Protein AF-0000000085153629 (afdb_homodimer)

Nearest PDB structures (foldseek):
  2p6s-assembly1_H  TM=9.545E-01  e=1.738E-16  Neisseria meningitidis MC58
  2gqq-assembly1_A-2  TM=9.483E-01  e=6.476E-14  Escherichia coli
  3i4p-assembly1_A  TM=9.450E-01  e=1.285E-13  Agrobacterium fabrum str. C58
  2pn6-assembly1_A  TM=9.254E-01  e=4.484E-12  Sulfurisphaera tokodaii
  4pcq-assembly2_C  TM=7.634E-01  e=1.995E-12  Mycobacterium tuberculosis H37Rv

Sequence (312 aa):
MHLDKTDRKILNILQGNGRIRNSKLAAEIGISPPAMLERVKRLELSGIITGFTAQVDRDKVGYGLLAIIIVSVNLHQVSSLTAVKEKLKALDYVLECYQLTGDVDFMLKVAVKDMQTYTTFVNTQLSDIPGIQNVKTSFVLETLKSNNAITLAIDEMHLDKTDRKILNILQGNGRIRNSKLAAEIGISPPAMLERVKRLELSGIITGFTAQVDRDKVGYGLLAIIIVSVNLHQVSSLTAVKEKLKALDYVLECYQLTGDVDFMLKVAVKDMQTYTTFVNTQLSDIPGIQNVKTSFVLETLKSNNAITLAIDE

pLDDT: mean 93.96, std 7.23, range [57.28, 98.62]

Radius of gyration: 20.7 Å; Cα contacts (8 Å, |Δi|>4): 579; chains: 2; bounding box: 50×59×48 Å

Foldseek 3Di:
DDAALLLLLLQQVCLVPVPDDLCVSCVVSPHHSVVSVVSVVVCCVVCVDVDDDDDDDCVVVQQPWKKKKFWAFAPVFDPDPVQLVVLVVPAPQWPDKDQDDDDTGMITIGTGRDPVVVVCSCVPRVVPRTGTDDMDMDIDPDDPDDRPRDNDDNPD/DDAALLLLLLQQVCLVPVPDDLCVSCVVSPHHSVVSVVSVVVCCVVCVDVDDDDDDDCVVVQQPWKKKKFWAFAPVFDPDPVQLVVLVVPAPQWPDKDQDDDDTGMITIGTGRDPVVVVCSCVPRVVPRTGTDDMDMDIDPDDPDDRPRDNDDNPD

InterPro domains:
  IPR000485 AsnC-type HTH domain [PR00033] (3-19)
  IPR000485 AsnC-type HTH domain [PR00033] (19-30)
  IPR000485 AsnC-type HTH domain [PR00033] (30-49)
  IPR000485 AsnC-type HTH domain [PS50956] (3-64)
  IPR011008 Dimeric alpha-beta barrel [SSF54909] (63-150)
  IPR011991 ArsR-like helix-turn-helix domain [cd00090] (4-65)
  IPR019887 Transcription regulator AsnC/Lrp, ligand binding domain [PF01037] (67-149)
  IPR019888 Transcription regulator AsnC-like [SM00344] (3-112)
  IPR036388 Winged helix-like DNA-binding domain superfamily [G3DSA:1.10.10.10] (1-56)
  IPR036390 Winged helix DNA-binding domain superfamily [SSF46785] (2-63)

Organism: Desulfotalea psychrophila (strain LSv54 / DSM 12343) (NCBI:txid177439)

Structure (mmCIF, N/CA/C/O backbone):
data_AF-0000000085153629-model_v1
#
loop_
_entity.id
_entity.type
_entity.pdbx_description
1 polymer 'Related to transcription regulator (AsnC-family)'
#
loop_
_atom_site.group_PDB
_atom_site.id
_atom_site.type_symbol
_atom_site.label_atom_id
_atom_site.label_alt_id
_atom_site.label_comp_id
_atom_site.label_asym_id
_atom_site.label_entity_id
_atom_site.label_seq_id
_atom_site.pdbx_PDB_ins_code
_atom_site.Cartn_x
_atom_site.Cartn_y
_atom_site.Cartn_z
_atom_site.occupancy
_atom_site.B_iso_or_equiv
_atom_site.auth_seq_id
_atom_site.auth_comp_id
_atom_site.auth_asym_id
_atom_site.auth_atom_id
_atom_site.pdbx_PDB_model_num
ATOM 1 N N . MET A 1 1 ? 15.641 14.859 -10.594 1 68.5 1 MET A N 1
ATOM 2 C CA . MET A 1 1 ? 16.125 15.633 -9.453 1 68.5 1 MET A CA 1
ATOM 3 C C . MET A 1 1 ? 17 14.773 -8.539 1 68.5 1 MET A C 1
ATOM 5 O O . MET A 1 1 ? 16.734 13.586 -8.359 1 68.5 1 MET A O 1
ATOM 9 N N . HIS A 1 2 ? 18.125 15.32 -8.25 1 86.06 2 HIS A N 1
ATOM 10 C CA . HIS A 1 2 ? 19.031 14.617 -7.348 1 86.06 2 HIS A CA 1
ATOM 11 C C . HIS A 1 2 ? 18.656 14.867 -5.887 1 86.06 2 HIS A C 1
ATOM 13 O O . HIS A 1 2 ? 18.5 16.016 -5.469 1 86.06 2 HIS A O 1
ATOM 19 N N . LEU A 1 3 ? 18.359 13.852 -5.117 1 93.88 3 LEU A N 1
ATOM 20 C CA . LEU A 1 3 ? 18.047 13.945 -3.699 1 93.88 3 LEU A CA 1
ATOM 21 C C . LEU A 1 3 ? 19.312 14 -2.859 1 93.88 3 LEU A C 1
ATOM 23 O O . LEU A 1 3 ? 20.188 13.133 -2.99 1 93.88 3 LEU A O 1
ATOM 27 N N . ASP A 1 4 ? 19.438 15.031 -2.092 1 94.94 4 ASP A N 1
ATOM 28 C CA . ASP A 1 4 ? 20.578 15.062 -1.18 1 94.94 4 ASP A CA 1
ATOM 29 C C . ASP A 1 4 ? 20.234 14.391 0.148 1 94.94 4 ASP A C 1
ATOM 31 O O . ASP A 1 4 ? 19.156 13.836 0.305 1 94.94 4 ASP A O 1
ATOM 35 N N . LYS A 1 5 ? 21.219 14.344 1.031 1 96 5 LYS A N 1
ATOM 36 C CA . LYS A 1 5 ? 21.062 13.664 2.316 1 96 5 LYS A CA 1
ATOM 37 C C . LYS A 1 5 ? 19.875 14.227 3.096 1 96 5 LYS A C 1
ATOM 39 O O . LYS A 1 5 ? 19.109 13.469 3.699 1 96 5 LYS A O 1
ATOM 44 N N . THR A 1 6 ? 19.734 15.5 3.074 1 96.88 6 THR A N 1
ATOM 45 C CA . THR A 1 6 ? 18.656 16.156 3.801 1 96.88 6 THR A CA 1
ATOM 46 C C . THR A 1 6 ? 17.297 15.734 3.254 1 96.88 6 THR A C 1
ATOM 48 O O . THR A 1 6 ? 16.391 15.406 4.02 1 96.88 6 THR A O 1
ATOM 51 N N . ASP A 1 7 ? 17.188 15.742 1.924 1 97.56 7 ASP A N 1
ATOM 52 C CA . ASP A 1 7 ? 15.938 15.312 1.29 1 97.56 7 ASP A CA 1
ATOM 53 C C . ASP A 1 7 ? 15.555 13.898 1.722 1 97.56 7 ASP A C 1
ATOM 55 O O . ASP A 1 7 ? 14.398 13.633 2.027 1 97.56 7 ASP A O 1
ATOM 59 N N . ARG A 1 8 ? 16.516 13.023 1.737 1 97.38 8 ARG A N 1
ATOM 60 C CA . ARG A 1 8 ? 16.266 11.625 2.076 1 97.38 8 ARG A CA 1
ATOM 61 C C . ARG A 1 8 ? 15.812 11.484 3.525 1 97.38 8 ARG A C 1
ATOM 63 O O . ARG A 1 8 ? 14.891 10.719 3.816 1 97.38 8 ARG A O 1
ATOM 70 N N . LYS A 1 9 ? 16.422 12.203 4.375 1 97.81 9 LYS A N 1
ATOM 71 C CA . LYS A 1 9 ? 16.016 12.188 5.777 1 97.81 9 LYS A CA 1
ATOM 72 C C . LYS A 1 9 ? 14.586 12.695 5.938 1 97.81 9 LYS A C 1
ATOM 74 O O . LYS A 1 9 ? 13.797 12.109 6.684 1 97.81 9 LYS A O 1
ATOM 79 N N . ILE A 1 10 ? 14.297 13.781 5.238 1 98.44 10 ILE A N 1
ATOM 80 C CA . ILE A 1 10 ? 12.961 14.367 5.277 1 98.44 10 ILE A CA 1
ATOM 81 C C . ILE A 1 10 ? 11.93 13.336 4.836 1 98.44 10 ILE A C 1
ATOM 83 O O . ILE A 1 10 ? 10.922 13.125 5.516 1 98.44 10 ILE A O 1
ATOM 87 N N . LEU A 1 11 ? 12.227 12.695 3.754 1 98.44 11 LEU A N 1
ATOM 88 C CA . LEU A 1 11 ? 11.297 11.727 3.189 1 98.44 11 LEU A CA 1
ATOM 89 C C . LEU A 1 11 ? 11.102 10.547 4.137 1 98.44 11 LEU A C 1
ATOM 91 O O . LEU A 1 11 ? 9.977 10.055 4.297 1 98.44 11 LEU A O 1
ATOM 95 N N . ASN A 1 12 ? 12.188 10.094 4.742 1 97.94 12 ASN A N 1
ATOM 96 C CA . ASN A 1 12 ? 12.078 9 5.703 1 97.94 12 ASN A CA 1
ATOM 97 C C . ASN A 1 12 ? 11.156 9.359 6.859 1 97.94 12 ASN A C 1
ATOM 99 O O . ASN A 1 12 ? 10.32 8.555 7.27 1 97.94 12 ASN A O 1
ATOM 103 N N . ILE A 1 13 ? 11.234 10.531 7.352 1 98.38 13 ILE A N 1
ATOM 104 C CA . ILE A 1 13 ? 10.438 10.969 8.492 1 98.38 13 ILE A CA 1
ATOM 105 C C . ILE A 1 13 ? 8.984 11.156 8.062 1 98.38 13 ILE A C 1
ATOM 107 O O . ILE A 1 13 ? 8.062 10.664 8.719 1 98.38 13 ILE A O 1
ATOM 111 N N . LEU A 1 14 ? 8.75 11.781 6.906 1 98.5 14 LEU A N 1
ATOM 112 C CA . LEU A 1 14 ? 7.406 12.117 6.453 1 98.5 14 LEU A CA 1
ATOM 113 C C . LEU A 1 14 ? 6.621 10.859 6.109 1 98.5 14 LEU A C 1
ATOM 115 O O . LEU A 1 14 ? 5.398 10.82 6.266 1 98.5 14 LEU A O 1
ATOM 119 N N . GLN A 1 15 ? 7.277 9.82 5.664 1 97.88 15 GLN A N 1
ATOM 120 C CA . GLN A 1 15 ? 6.605 8.57 5.336 1 97.88 15 GLN A CA 1
ATOM 121 C C . GLN A 1 15 ? 6.094 7.871 6.59 1 97.88 15 GLN A C 1
ATOM 123 O O . GLN A 1 15 ? 5.211 7.016 6.52 1 97.88 15 GLN A O 1
ATOM 128 N N . GLY A 1 16 ? 6.656 8.227 7.703 1 96.44 16 GLY A N 1
ATOM 129 C CA . GLY A 1 16 ? 6.203 7.688 8.977 1 96.44 16 GLY A CA 1
ATOM 130 C C . GLY A 1 16 ? 5.23 8.602 9.695 1 96.44 16 GLY A C 1
ATOM 131 O O . GLY A 1 16 ? 4.375 8.141 10.453 1 96.44 16 GLY A O 1
ATOM 132 N N . ASN A 1 17 ? 5.434 9.883 9.461 1 97.5 17 ASN A N 1
ATOM 133 C CA . ASN A 1 17 ? 4.609 10.922 10.07 1 97.5 17 ASN A CA 1
ATOM 134 C C . ASN A 1 17 ? 4.375 12.086 9.117 1 97.5 17 ASN A C 1
ATOM 136 O O . ASN A 1 17 ? 5.086 13.094 9.164 1 97.5 17 ASN A O 1
ATOM 140 N N . GLY A 1 18 ? 3.275 11.961 8.461 1 97.69 18 GLY A N 1
ATOM 141 C CA . GLY A 1 18 ? 2.98 12.93 7.418 1 97.69 18 GLY A CA 1
ATOM 142 C C . GLY A 1 18 ? 2.408 14.227 7.957 1 97.69 18 GLY A C 1
ATOM 143 O O . GLY A 1 18 ? 2.307 15.219 7.227 1 97.69 18 GLY A O 1
ATOM 144 N N . ARG A 1 19 ? 2.104 14.266 9.234 1 97.25 19 ARG A N 1
ATOM 145 C CA . ARG A 1 19 ? 1.519 15.469 9.812 1 97.25 19 ARG A CA 1
ATOM 146 C C . ARG A 1 19 ? 2.469 16.109 10.82 1 97.25 19 ARG A C 1
ATOM 148 O O . ARG A 1 19 ? 2.066 17 11.586 1 97.25 19 ARG A O 1
ATOM 155 N N . ILE A 1 20 ? 3.658 15.703 10.805 1 97.69 20 ILE A N 1
ATOM 156 C CA . ILE A 1 20 ? 4.637 16.344 11.672 1 97.69 20 ILE A CA 1
ATOM 157 C C . ILE A 1 20 ? 4.688 17.844 11.375 1 97.69 20 ILE A C 1
ATOM 159 O O . ILE A 1 20 ? 4.648 18.25 10.211 1 97.69 20 ILE A O 1
ATOM 163 N N . ARG A 1 21 ? 4.805 18.672 12.461 1 97.38 21 ARG A N 1
ATOM 164 C CA . ARG A 1 21 ? 4.898 20.125 12.297 1 97.38 21 ARG A CA 1
ATOM 165 C C . ARG A 1 21 ? 6.207 20.516 11.609 1 97.38 21 ARG A C 1
ATOM 167 O O . ARG A 1 21 ? 7.258 19.938 11.898 1 97.38 21 ARG A O 1
ATOM 174 N N . ASN A 1 22 ? 6.031 21.453 10.766 1 98 22 ASN A N 1
ATOM 175 C CA . ASN A 1 22 ? 7.207 21.922 10.047 1 98 22 ASN A CA 1
ATOM 176 C C . ASN A 1 22 ? 8.344 22.281 10.992 1 98 22 ASN A C 1
ATOM 178 O O . ASN A 1 22 ? 9.5 21.938 10.75 1 98 22 ASN A O 1
ATOM 182 N N . SER A 1 23 ? 8.039 22.953 12.07 1 98.25 23 SER A N 1
ATOM 183 C CA . SER A 1 23 ? 9.062 23.375 13.023 1 98.25 23 SER A CA 1
ATOM 184 C C . SER A 1 23 ? 9.758 22.188 13.664 1 98.25 23 SER A C 1
ATOM 186 O O . SER A 1 23 ? 10.984 22.188 13.828 1 98.25 23 SER A O 1
ATOM 188 N N . LYS A 1 24 ? 9.062 21.188 14.039 1 98.5 24 LYS A N 1
ATOM 189 C CA . LYS A 1 24 ? 9.641 19.984 14.633 1 98.5 24 LYS A CA 1
ATOM 190 C C . LYS A 1 24 ? 10.492 19.219 13.625 1 98.5 24 LYS A C 1
ATOM 192 O O . LYS A 1 24 ? 11.586 18.766 13.945 1 98.5 24 LYS A O 1
ATOM 197 N N . LEU A 1 25 ? 9.953 19.062 12.414 1 98.56 25 LEU A N 1
ATOM 198 C CA . LEU A 1 25 ? 10.703 18.406 11.344 1 98.56 25 LEU A CA 1
ATOM 199 C C . LEU A 1 25 ? 12.023 19.125 11.094 1 98.56 25 LEU A C 1
ATOM 201 O O . LEU A 1 25 ? 13.07 18.484 11 1 98.56 25 LEU A O 1
ATOM 205 N N . ALA A 1 26 ? 11.961 20.422 11.031 1 98.62 26 ALA A N 1
ATOM 206 C CA . ALA A 1 26 ? 13.156 21.234 10.82 1 98.62 26 ALA A CA 1
ATOM 207 C C . ALA A 1 26 ? 14.172 21.016 11.945 1 98.62 26 ALA A C 1
ATOM 209 O O . ALA A 1 26 ? 15.367 20.859 11.68 1 98.62 26 ALA A O 1
ATOM 210 N N . ALA A 1 27 ? 13.742 21 13.172 1 98.5 27 ALA A N 1
ATOM 211 C CA . ALA A 1 27 ? 14.609 20.797 14.336 1 98.5 27 ALA A CA 1
ATOM 212 C C . ALA A 1 27 ? 15.281 19.422 14.289 1 98.5 27 ALA A C 1
ATOM 214 O O . ALA A 1 27 ? 16.484 19.312 14.57 1 98.5 27 ALA A O 1
ATOM 215 N N . GLU A 1 28 ? 14.547 18.438 13.922 1 97.56 28 GLU A N 1
ATOM 216 C CA . GLU A 1 28 ? 15.07 17.078 13.859 1 97.56 28 GLU A CA 1
ATOM 217 C C . GLU A 1 28 ? 16.156 16.953 12.797 1 97.56 28 GLU A C 1
ATOM 219 O O . GLU A 1 28 ? 17.125 16.203 12.977 1 97.56 28 GLU A O 1
ATOM 224 N N . ILE A 1 29 ? 15.992 17.625 11.758 1 97.06 29 ILE A N 1
ATOM 225 C CA . ILE A 1 29 ? 16.906 17.531 10.625 1 97.06 29 ILE A CA 1
ATOM 226 C C . ILE A 1 29 ? 18.078 18.484 10.82 1 97.06 29 ILE A C 1
ATOM 228 O O . ILE A 1 29 ? 19.172 18.25 10.305 1 97.06 29 ILE A O 1
ATOM 232 N N . GLY A 1 30 ? 17.781 19.625 11.492 1 97.5 30 GLY A N 1
ATOM 233 C CA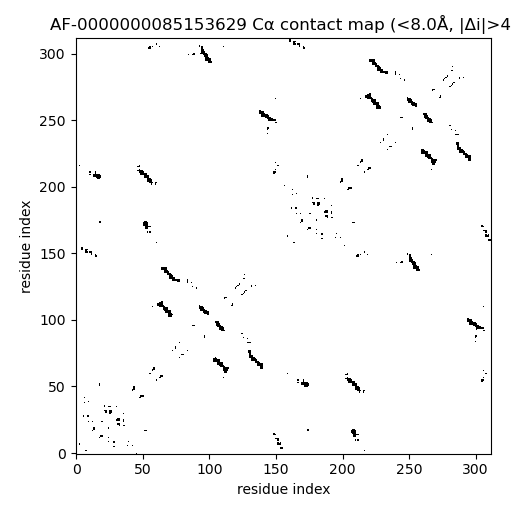 . GLY A 1 30 ? 18.844 20.594 11.742 1 97.5 30 GLY A CA 1
ATOM 234 C C . GLY A 1 30 ? 18.891 21.703 10.719 1 97.5 30 GLY A C 1
ATOM 235 O O . GLY A 1 30 ? 19.969 22.109 10.289 1 97.5 30 GLY A O 1
ATOM 236 N N . ILE A 1 31 ? 17.734 22.188 10.242 1 97.94 31 ILE A N 1
ATOM 237 C CA . ILE A 1 31 ? 17.641 23.344 9.359 1 97.94 31 ILE A CA 1
ATOM 238 C C . ILE A 1 31 ? 16.531 24.281 9.844 1 97.94 31 ILE A C 1
ATOM 240 O O . ILE A 1 31 ? 15.805 23.953 10.781 1 97.94 31 ILE A O 1
ATOM 244 N N . SER A 1 32 ? 16.453 25.453 9.188 1 98.19 32 SER A N 1
ATOM 245 C CA . SER A 1 32 ? 15.438 26.422 9.602 1 98.19 32 SER A CA 1
ATOM 246 C C . SER A 1 32 ? 14.055 26.031 9.086 1 98.19 32 SER A C 1
ATOM 248 O O . SER A 1 32 ? 13.938 25.359 8.062 1 98.19 32 SER A O 1
ATOM 250 N N . PRO A 1 33 ? 13.047 26.469 9.797 1 98.44 33 PRO A N 1
ATOM 251 C CA . PRO A 1 33 ? 11.68 26.156 9.359 1 98.44 33 PRO A CA 1
ATOM 252 C C . PRO A 1 33 ? 11.383 26.672 7.953 1 98.44 33 PRO A C 1
ATOM 254 O O . PRO A 1 33 ? 10.805 25.953 7.137 1 98.44 33 PRO A O 1
ATOM 257 N N . PRO A 1 34 ? 11.797 27.922 7.582 1 98.5 34 PRO A N 1
ATOM 258 C CA . PRO A 1 34 ? 11.547 28.359 6.207 1 98.5 34 PRO A CA 1
ATOM 259 C C . PRO A 1 34 ? 12.25 27.484 5.172 1 98.5 34 PRO A C 1
ATOM 261 O O . PRO A 1 34 ? 11.664 27.172 4.133 1 98.5 34 PRO A O 1
ATOM 264 N N . ALA A 1 35 ? 13.43 27.094 5.406 1 98.25 35 ALA A N 1
ATOM 265 C CA . ALA A 1 35 ? 14.172 26.203 4.508 1 98.25 35 ALA A CA 1
ATOM 266 C C . ALA A 1 35 ? 13.477 24.844 4.387 1 98.25 35 ALA A C 1
ATOM 268 O O . ALA A 1 35 ? 13.43 24.266 3.299 1 98.25 35 ALA A O 1
ATOM 269 N N . MET A 1 36 ? 13.039 24.344 5.527 1 98.5 36 MET A N 1
ATOM 270 C CA . MET A 1 36 ? 12.32 23.078 5.531 1 98.5 36 MET A CA 1
ATOM 271 C C . MET A 1 36 ? 11.078 23.141 4.656 1 98.5 36 MET A C 1
ATOM 273 O O . MET A 1 36 ? 10.836 22.25 3.842 1 98.5 36 MET A O 1
ATOM 277 N N . LEU A 1 37 ? 10.336 24.203 4.824 1 98.19 37 LEU A N 1
ATOM 278 C CA . LEU A 1 37 ? 9.125 24.391 4.035 1 98.19 37 LEU A CA 1
ATOM 279 C C . LEU A 1 37 ? 9.445 24.375 2.543 1 98.19 37 LEU A C 1
ATOM 281 O O . LEU A 1 37 ? 8.727 23.75 1.758 1 98.19 37 LEU A O 1
ATOM 285 N N . GLU A 1 38 ? 10.43 25 2.182 1 97.94 38 GLU A N 1
ATOM 286 C CA . GLU A 1 38 ? 10.852 25.062 0.786 1 97.94 38 GLU A CA 1
ATOM 287 C C . GLU A 1 38 ? 11.25 23.688 0.266 1 97.94 38 GLU A C 1
ATOM 289 O O . GLU A 1 38 ? 10.898 23.312 -0.856 1 97.94 38 GLU A O 1
ATOM 294 N N . ARG A 1 39 ? 11.977 22.984 1.11 1 97.94 39 ARG A N 1
ATOM 295 C CA . ARG A 1 39 ? 12.406 21.641 0.716 1 97.94 39 ARG A CA 1
ATOM 296 C C . ARG A 1 39 ? 11.203 20.734 0.492 1 97.94 39 ARG A C 1
ATOM 298 O O . ARG A 1 39 ? 11.133 20.031 -0.516 1 97.94 39 ARG A O 1
ATOM 305 N N . VAL A 1 40 ? 10.297 20.719 1.394 1 98.38 40 VAL A N 1
ATOM 306 C CA . VAL A 1 40 ? 9.125 19.859 1.283 1 98.38 40 VAL A CA 1
ATOM 307 C C . VAL A 1 40 ? 8.305 20.25 0.057 1 98.38 40 VAL A C 1
ATOM 309 O O . VAL A 1 40 ? 7.859 19.391 -0.704 1 98.38 40 VAL A O 1
ATOM 312 N N . LYS A 1 41 ? 8.148 21.562 -0.097 1 97.88 41 LYS A N 1
ATOM 313 C CA . LYS A 1 41 ? 7.422 22.062 -1.26 1 97.88 41 LYS A CA 1
ATOM 314 C C . LYS A 1 41 ? 8.078 21.609 -2.559 1 97.88 41 LYS A C 1
ATOM 316 O O . LYS A 1 41 ? 7.395 21.203 -3.502 1 97.88 41 LYS A O 1
ATOM 321 N N . ARG A 1 42 ? 9.312 21.688 -2.623 1 97.81 42 ARG A N 1
ATOM 322 C CA . ARG A 1 42 ? 10.055 21.25 -3.801 1 97.81 42 ARG A CA 1
ATOM 323 C C . ARG A 1 42 ? 9.844 19.766 -4.062 1 97.81 42 ARG A C 1
ATOM 325 O O . ARG A 1 42 ? 9.68 19.359 -5.211 1 97.81 42 ARG A O 1
ATOM 332 N N . LEU A 1 43 ? 9.898 19 -2.971 1 98.38 43 LEU A N 1
ATOM 333 C CA . LEU A 1 43 ? 9.68 17.562 -3.09 1 98.38 43 LEU A CA 1
ATOM 334 C C . LEU A 1 43 ? 8.273 17.266 -3.602 1 98.38 43 LEU A C 1
ATOM 336 O O . LEU A 1 43 ? 8.07 16.328 -4.367 1 98.38 43 LEU A O 1
ATOM 340 N N . GLU A 1 44 ? 7.316 18.047 -3.234 1 98 44 GLU A N 1
AT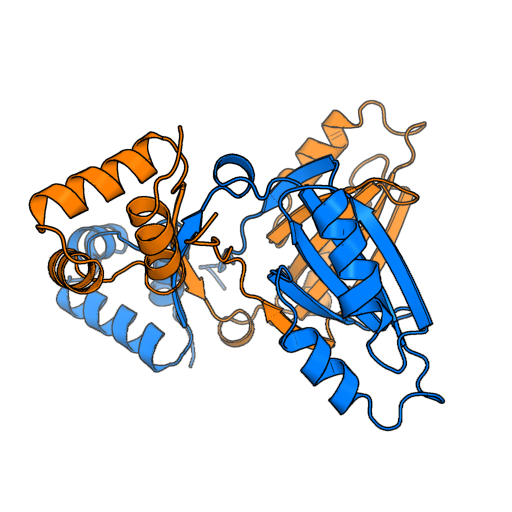OM 341 C CA . GLU A 1 44 ? 5.945 17.906 -3.721 1 98 44 GLU A CA 1
ATOM 342 C C . GLU A 1 44 ? 5.836 18.328 -5.184 1 98 44 GLU A C 1
ATOM 344 O O . GLU A 1 44 ? 5.262 17.594 -6 1 98 44 GLU A O 1
ATOM 349 N N . LEU A 1 45 ? 6.398 19.453 -5.555 1 97.56 45 LEU A N 1
ATOM 350 C CA . LEU A 1 45 ? 6.305 20 -6.902 1 97.56 45 LEU A CA 1
ATOM 351 C C . LEU A 1 45 ? 7.008 19.094 -7.906 1 97.56 45 LEU A C 1
ATOM 353 O O . LEU A 1 45 ? 6.578 18.984 -9.055 1 97.56 45 LEU A O 1
ATOM 357 N N . SER A 1 46 ? 8.047 18.453 -7.43 1 97.44 46 SER A N 1
ATOM 358 C CA . SER A 1 46 ? 8.812 17.562 -8.305 1 97.44 46 SER A CA 1
ATOM 359 C C . SER A 1 46 ? 8.094 16.234 -8.5 1 97.44 46 SER A C 1
ATOM 361 O O . SER A 1 46 ? 8.516 15.414 -9.32 1 97.44 46 SER A O 1
ATOM 363 N N . GLY A 1 47 ? 7.082 16 -7.691 1 97.62 47 GLY A N 1
ATOM 364 C CA . GLY A 1 47 ? 6.324 14.758 -7.809 1 97.62 47 GLY A CA 1
ATOM 365 C C . GLY A 1 47 ? 6.91 13.625 -6.992 1 97.62 47 GLY A C 1
ATOM 366 O O . GLY A 1 47 ? 6.453 12.484 -7.094 1 97.62 47 GLY A O 1
ATOM 367 N N . ILE A 1 48 ? 7.977 13.906 -6.23 1 98 48 ILE A N 1
ATOM 368 C CA . ILE A 1 48 ? 8.539 12.883 -5.359 1 98 48 ILE A CA 1
ATOM 369 C C . ILE A 1 48 ? 7.551 12.547 -4.246 1 98 48 ILE A C 1
ATOM 371 O O . ILE A 1 48 ? 7.289 11.375 -3.977 1 98 48 ILE A O 1
ATOM 375 N N . ILE A 1 49 ? 7.129 13.609 -3.588 1 98.06 49 ILE A N 1
ATOM 376 C CA . ILE A 1 49 ? 5.969 13.43 -2.721 1 98.06 49 ILE A CA 1
ATOM 377 C C . ILE A 1 49 ? 4.688 13.578 -3.537 1 98.06 49 ILE A C 1
ATOM 379 O O . ILE A 1 49 ? 4.43 14.641 -4.113 1 98.06 49 ILE A O 1
ATOM 383 N N . THR A 1 50 ? 3.887 12.555 -3.557 1 96.81 50 THR A N 1
ATOM 384 C CA . THR A 1 50 ? 2.703 12.586 -4.406 1 96.81 50 THR A CA 1
ATOM 385 C C . THR A 1 50 ? 1.461 12.938 -3.594 1 96.81 50 THR A C 1
ATOM 387 O O . THR A 1 50 ? 0.391 13.18 -4.156 1 96.81 50 THR A O 1
ATOM 390 N N . GLY A 1 51 ? 1.613 12.977 -2.26 1 96.62 51 GLY A N 1
ATOM 391 C CA . GLY A 1 51 ? 0.512 13.367 -1.394 1 96.62 51 GLY A CA 1
ATOM 392 C C . GLY A 1 51 ? 0.682 12.891 0.037 1 96.62 51 GLY A C 1
ATOM 393 O O . GLY A 1 51 ? 1.646 12.195 0.355 1 96.62 51 GLY A O 1
ATOM 394 N N . PHE A 1 52 ? -0.186 13.328 0.846 1 97.69 52 PHE A N 1
ATOM 395 C CA . PHE A 1 52 ? -0.308 12.898 2.232 1 97.69 52 PHE A CA 1
ATOM 396 C C . PHE A 1 52 ? -1.663 12.242 2.479 1 97.69 52 PHE A C 1
ATOM 398 O O . PHE A 1 52 ? -2.697 12.773 2.066 1 97.69 52 PHE A O 1
ATOM 405 N N . THR A 1 53 ? -1.609 11.094 3.135 1 97.81 53 THR A N 1
ATOM 406 C CA . THR A 1 53 ? -2.861 10.359 3.258 1 97.81 53 THR A CA 1
ATOM 407 C C . THR A 1 53 ? -3.01 9.773 4.66 1 97.81 53 THR A C 1
ATOM 409 O O . THR A 1 53 ? -2.016 9.531 5.348 1 97.81 53 THR A O 1
ATOM 412 N N . ALA A 1 54 ? -4.254 9.555 5.055 1 97.88 54 ALA A N 1
ATOM 413 C CA . ALA A 1 54 ? -4.535 8.781 6.258 1 97.88 54 ALA A CA 1
ATOM 414 C C . ALA A 1 54 ? -4.406 7.285 5.988 1 97.88 54 ALA A C 1
ATOM 416 O O . ALA A 1 54 ? -4.832 6.797 4.941 1 97.88 54 ALA A O 1
ATOM 417 N N . GLN A 1 55 ? -3.762 6.637 6.848 1 97 55 GLN A N 1
ATOM 418 C CA . GLN A 1 55 ? -3.77 5.18 6.852 1 97 55 GLN A CA 1
ATOM 419 C C . GLN A 1 55 ? -4.934 4.637 7.676 1 97 55 GLN A C 1
ATOM 421 O O . GLN A 1 55 ? -5.102 5.008 8.836 1 97 55 GLN A O 1
ATOM 426 N N . VAL A 1 56 ? -5.715 3.797 7.047 1 96.94 56 VAL A N 1
ATOM 427 C CA . VAL A 1 56 ? -6.926 3.289 7.684 1 96.94 56 VAL A CA 1
ATOM 428 C C . VAL A 1 56 ? -6.801 1.783 7.906 1 96.94 56 VAL A C 1
ATOM 430 O O . VAL A 1 56 ? -6.328 1.057 7.031 1 96.94 56 VAL A O 1
ATOM 433 N N . ASP A 1 57 ? -7.211 1.343 9.086 1 96.06 57 ASP A N 1
ATOM 434 C CA . ASP A 1 57 ? -7.242 -0.083 9.406 1 96.06 57 ASP A CA 1
ATOM 435 C C . ASP A 1 57 ? -8.406 -0.774 8.688 1 96.06 57 ASP A C 1
ATOM 437 O O . ASP A 1 57 ? -9.562 -0.598 9.07 1 96.06 57 ASP A O 1
ATOM 441 N N . ARG A 1 58 ? -8.078 -1.569 7.77 1 93.81 58 ARG A N 1
ATOM 442 C CA . ARG A 1 58 ? -9.07 -2.197 6.906 1 93.81 58 ARG A CA 1
ATOM 443 C C . ARG A 1 58 ? -10.047 -3.045 7.719 1 93.81 58 ARG A C 1
ATOM 445 O O . ARG A 1 58 ? -11.25 -3.035 7.457 1 93.81 58 ARG A O 1
ATOM 452 N N . ASP A 1 59 ? -9.547 -3.783 8.68 1 93.94 59 ASP A N 1
ATOM 453 C CA . ASP A 1 59 ? -10.375 -4.66 9.492 1 93.94 59 ASP A CA 1
ATOM 454 C C . ASP A 1 59 ? -11.398 -3.854 10.297 1 93.94 59 ASP A C 1
ATOM 456 O O . ASP A 1 59 ? -12.578 -4.211 10.352 1 93.94 59 ASP A O 1
ATOM 460 N N . LYS A 1 60 ? -10.938 -2.801 10.781 1 95.56 60 LYS A N 1
ATOM 461 C CA . LYS A 1 60 ? -11.781 -2.004 11.68 1 95.56 60 LYS A CA 1
ATOM 462 C C . LYS A 1 60 ? -12.867 -1.266 10.898 1 95.56 60 LYS A C 1
ATOM 464 O O . LYS A 1 60 ? -13.859 -0.825 11.477 1 95.56 60 LYS A O 1
ATOM 469 N N . VAL A 1 61 ? -12.656 -1.161 9.594 1 95.81 61 VAL A N 1
ATOM 470 C CA . VAL A 1 61 ? -13.688 -0.468 8.836 1 95.81 61 VAL A CA 1
ATOM 471 C C . VAL A 1 61 ? -14.516 -1.479 8.039 1 95.81 61 VAL A C 1
ATOM 473 O O . VAL A 1 61 ? -15.305 -1.102 7.172 1 95.81 61 VAL A O 1
ATOM 476 N N . GLY A 1 62 ? -14.312 -2.703 8.234 1 94.31 62 GLY A N 1
ATOM 477 C CA . GLY A 1 62 ? -15.203 -3.73 7.727 1 94.31 62 GLY A CA 1
ATOM 478 C C . GLY A 1 62 ? -14.727 -4.348 6.426 1 94.31 62 GLY A C 1
ATOM 479 O O . GLY A 1 62 ? -15.5 -5.016 5.73 1 94.31 62 GLY A O 1
ATOM 480 N N . TYR A 1 63 ? -13.523 -4.082 6.074 1 94.94 63 TYR A N 1
ATOM 481 C CA . TYR A 1 63 ? -12.945 -4.648 4.859 1 94.94 63 TYR A CA 1
ATOM 482 C C . TYR A 1 63 ? -11.773 -5.562 5.18 1 94.94 63 TYR A C 1
ATOM 484 O O . TYR A 1 63 ? -10.695 -5.434 4.586 1 94.94 63 TYR A O 1
ATOM 492 N N . GLY A 1 64 ? -12.062 -6.5 6.035 1 94.12 64 GLY A N 1
ATOM 493 C CA . GLY A 1 64 ? -11 -7.316 6.59 1 94.12 64 GLY A CA 1
ATOM 494 C C . GLY A 1 64 ? -10.633 -8.5 5.711 1 94.12 64 GLY A C 1
ATOM 495 O O . GLY A 1 64 ? -9.578 -9.117 5.898 1 94.12 64 GLY A O 1
ATOM 496 N N . LEU A 1 65 ? -11.508 -8.844 4.762 1 97.19 65 LEU A N 1
ATOM 497 C CA . LEU A 1 65 ? -11.172 -9.945 3.857 1 97.19 65 LEU A CA 1
ATOM 498 C C . LEU A 1 65 ? -10.258 -9.461 2.734 1 97.19 65 LEU A C 1
ATOM 500 O O . LEU A 1 65 ? -10.695 -8.734 1.843 1 97.19 65 LEU A O 1
ATOM 504 N N . LEU A 1 66 ? -9.031 -9.883 2.824 1 97.56 66 LEU A N 1
ATOM 505 C CA . LEU A 1 66 ? -7.992 -9.5 1.871 1 97.56 66 LEU A CA 1
ATOM 506 C C . LEU A 1 66 ? -7.594 -10.68 0.998 1 97.56 66 LEU A C 1
ATOM 508 O O . LEU A 1 66 ? -7.383 -11.789 1.502 1 97.56 66 LEU A O 1
ATOM 512 N N . ALA A 1 67 ? -7.547 -10.406 -0.293 1 98 67 ALA A N 1
ATOM 513 C CA . ALA A 1 67 ? -7.223 -11.477 -1.238 1 98 67 ALA A CA 1
ATOM 514 C C . ALA A 1 67 ? -6.168 -11.016 -2.24 1 98 67 ALA A C 1
ATOM 516 O O . ALA A 1 67 ? -6.168 -9.859 -2.67 1 98 67 ALA A O 1
ATOM 517 N N . ILE A 1 68 ? -5.277 -11.938 -2.545 1 98.12 68 ILE A N 1
ATOM 518 C CA . ILE A 1 68 ? -4.363 -11.797 -3.674 1 98.12 68 ILE A CA 1
ATOM 519 C C . ILE A 1 68 ? -4.859 -12.641 -4.848 1 98.12 68 ILE A C 1
ATOM 521 O O . ILE A 1 68 ? -5.027 -13.852 -4.723 1 98.12 68 ILE A O 1
ATOM 525 N N . ILE A 1 69 ? -5.066 -11.93 -5.973 1 97.62 69 ILE A N 1
ATOM 526 C CA . ILE A 1 69 ? -5.625 -12.602 -7.137 1 97.62 69 ILE A CA 1
ATOM 527 C C . ILE A 1 69 ? -4.617 -12.57 -8.281 1 97.62 69 ILE A C 1
ATOM 529 O O . ILE A 1 69 ? -4.125 -11.508 -8.656 1 97.62 69 ILE A O 1
ATOM 533 N N . ILE A 1 70 ? -4.336 -13.742 -8.773 1 96.81 70 ILE A N 1
ATOM 534 C CA . ILE A 1 70 ? -3.516 -13.867 -9.977 1 96.81 70 ILE A CA 1
ATOM 535 C C . ILE A 1 70 ? -4.41 -14.117 -11.188 1 96.81 70 ILE A C 1
ATOM 537 O O . ILE A 1 70 ? -5.25 -15.023 -11.172 1 96.81 70 ILE A O 1
ATOM 541 N N . VAL A 1 71 ? -4.148 -13.273 -12.227 1 95.94 71 VAL A N 1
ATOM 542 C CA . VAL A 1 71 ? -4.992 -13.336 -13.422 1 95.94 71 VAL A CA 1
ATOM 543 C C . VAL A 1 71 ? -4.137 -13.656 -14.641 1 95.94 71 VAL A C 1
ATOM 545 O O . VAL A 1 71 ? -3.076 -13.055 -14.836 1 95.94 71 VAL A O 1
ATOM 548 N N . SER A 1 72 ? -4.59 -14.617 -15.383 1 94.12 72 SER A N 1
ATOM 549 C CA . SER A 1 72 ? -4.004 -14.906 -16.688 1 94.12 72 SER A CA 1
ATOM 550 C C . SER A 1 72 ? -4.945 -14.516 -17.812 1 94.12 72 SER A C 1
ATOM 552 O O . SER A 1 72 ? -6.156 -14.719 -17.719 1 94.12 72 SER A O 1
ATOM 554 N N . VAL A 1 73 ? -4.332 -13.93 -18.828 1 91.81 73 VAL A N 1
ATOM 555 C CA . VAL A 1 73 ? -5.113 -13.445 -19.953 1 91.81 73 VAL A CA 1
ATOM 556 C C . VAL A 1 73 ? -4.758 -14.25 -21.203 1 91.81 73 VAL A C 1
ATOM 558 O O . VAL A 1 73 ? -3.592 -14.594 -21.422 1 91.81 73 VAL A O 1
ATOM 561 N N . ASN A 1 74 ? -5.762 -14.602 -21.922 1 86.69 74 ASN A N 1
ATOM 562 C CA . ASN A 1 74 ? -5.566 -15.172 -23.25 1 86.69 74 ASN A CA 1
ATOM 563 C C . ASN A 1 74 ? -5.516 -14.078 -24.312 1 86.69 74 ASN A C 1
ATOM 565 O O . ASN A 1 74 ? -6.547 -13.516 -24.688 1 86.69 74 ASN A O 1
ATOM 569 N N . LEU A 1 75 ? -4.395 -13.875 -24.75 1 72.12 75 LEU A N 1
ATOM 570 C CA . LEU A 1 75 ? -4.18 -12.773 -25.672 1 72.12 75 LEU A CA 1
ATOM 571 C C . LEU A 1 75 ? -4.867 -13.039 -27.016 1 72.12 75 LEU A C 1
ATOM 573 O O . LEU A 1 75 ? -5.16 -12.109 -27.766 1 72.12 75 LEU A O 1
ATOM 577 N N . HIS A 1 76 ? -4.918 -14.234 -27.266 1 71.12 76 HIS A N 1
ATOM 578 C CA . HIS A 1 76 ? -5.574 -14.555 -28.531 1 71.12 76 HIS A CA 1
ATOM 579 C C . HIS A 1 76 ? -7.062 -14.227 -28.484 1 71.12 76 HIS A C 1
ATOM 581 O O . HIS A 1 76 ? -7.719 -14.148 -29.516 1 71.12 76 HIS A O 1
ATOM 587 N N . GLN A 1 77 ? -7.523 -14.125 -27.375 1 64.56 77 GLN A N 1
ATOM 588 C CA . GLN A 1 77 ? -8.953 -13.867 -27.234 1 64.56 77 GLN A CA 1
ATOM 589 C C . GLN A 1 77 ? -9.227 -12.391 -26.969 1 64.56 77 GLN A C 1
ATOM 591 O O . GLN A 1 77 ? -10.383 -11.984 -26.828 1 64.56 77 GLN A O 1
ATOM 596 N N . VAL A 1 78 ? -8.148 -11.758 -26.625 1 62 78 VAL A N 1
ATOM 597 C CA . VAL A 1 78 ? -8.406 -10.367 -26.266 1 62 78 VAL A CA 1
ATOM 598 C C . VAL A 1 78 ? -8.031 -9.461 -27.453 1 62 78 VAL A C 1
ATOM 600 O O . VAL A 1 78 ? -6.988 -9.656 -28.078 1 62 78 VAL A O 1
ATOM 603 N N . SER A 1 79 ? -8.992 -8.75 -27.953 1 63.62 79 SER A N 1
ATOM 604 C CA . SER A 1 79 ? -8.75 -7.773 -29.016 1 63.62 79 SER A CA 1
ATOM 605 C C . SER A 1 79 ? -7.676 -6.77 -28.609 1 63.62 79 SER A C 1
ATOM 607 O O . SER A 1 79 ? -6.906 -6.297 -29.453 1 63.62 79 SER A O 1
ATOM 609 N N . SER A 1 80 ? -7.527 -6.527 -27.312 1 80.31 80 SER A N 1
ATOM 610 C CA . SER A 1 80 ? -6.621 -5.461 -26.891 1 80.31 80 SER A CA 1
ATOM 611 C C . SER A 1 80 ? -6.27 -5.582 -25.406 1 80.31 80 SER A C 1
ATOM 613 O O . SER A 1 80 ? -7.148 -5.547 -24.547 1 80.31 80 SER A O 1
ATOM 615 N N . LEU A 1 81 ? -4.988 -5.938 -25.109 1 87.06 81 LEU A N 1
ATOM 616 C CA . LEU A 1 81 ? -4.469 -5.93 -23.75 1 87.06 81 LEU A CA 1
ATOM 617 C C . LEU A 1 81 ? -4.762 -4.602 -23.062 1 87.06 81 LEU A C 1
ATOM 619 O O . LEU A 1 81 ? -5.012 -4.559 -21.844 1 87.06 81 LEU A O 1
ATOM 623 N N . THR A 1 82 ? -4.812 -3.615 -23.859 1 91.19 82 THR A N 1
ATOM 624 C CA . THR A 1 82 ? -5.102 -2.281 -23.359 1 91.19 82 THR A CA 1
ATOM 625 C C . THR A 1 82 ? -6.516 -2.217 -22.781 1 91.19 82 THR A C 1
ATOM 627 O O . THR A 1 82 ? -6.742 -1.592 -21.75 1 91.19 82 THR A O 1
ATOM 630 N N . ALA A 1 83 ? -7.375 -2.844 -23.438 1 90.62 83 ALA A N 1
ATOM 631 C CA . ALA A 1 83 ? -8.758 -2.852 -22.969 1 90.62 83 ALA A CA 1
ATOM 632 C C . ALA A 1 83 ? -8.875 -3.584 -21.625 1 90.62 83 ALA A C 1
ATOM 634 O O . ALA A 1 83 ? -9.625 -3.154 -20.75 1 90.62 83 ALA A O 1
ATOM 635 N N . VAL A 1 84 ? -8.203 -4.645 -21.5 1 92.56 84 VAL A N 1
ATOM 636 C CA . VAL A 1 84 ? -8.195 -5.402 -20.25 1 92.56 84 VAL A CA 1
ATOM 637 C C . VAL A 1 84 ? -7.633 -4.543 -19.125 1 92.56 84 VAL A C 1
ATOM 639 O O . VAL A 1 84 ? -8.219 -4.461 -18.047 1 92.56 84 VAL A O 1
ATOM 642 N N . LYS A 1 85 ? -6.547 -3.887 -19.406 1 95.19 85 LYS A N 1
ATOM 643 C CA . LYS A 1 85 ? -5.891 -3.031 -18.406 1 95.19 85 LYS A CA 1
ATOM 644 C C . LYS A 1 85 ? -6.824 -1.921 -17.938 1 95.19 85 LYS A C 1
ATOM 646 O O . LYS A 1 85 ? -6.891 -1.629 -16.75 1 95.19 85 LYS A O 1
ATOM 651 N N . GLU A 1 86 ? -7.496 -1.322 -18.828 1 94.56 86 GLU A N 1
ATOM 652 C CA . GLU A 1 86 ? -8.406 -0.229 -18.484 1 94.56 86 GLU A CA 1
ATOM 653 C C . GLU A 1 86 ? -9.531 -0.709 -17.578 1 94.56 86 GLU A C 1
ATOM 655 O O . GLU A 1 86 ? -9.922 -0.009 -16.641 1 94.56 86 GLU A O 1
ATOM 660 N N . LYS A 1 87 ? -10.023 -1.854 -17.859 1 94.06 87 LYS A N 1
ATOM 661 C CA . LYS A 1 87 ? -11.086 -2.416 -17.031 1 94.06 87 LYS A CA 1
ATOM 662 C C . LYS A 1 87 ? -10.578 -2.781 -15.648 1 94.06 87 LYS A C 1
ATOM 664 O O . LYS A 1 87 ? -11.258 -2.541 -14.648 1 94.06 87 LYS A O 1
ATOM 669 N N . LEU A 1 88 ? -9.391 -3.402 -15.625 1 95.31 88 LEU A N 1
ATOM 670 C CA . LEU A 1 88 ? -8.797 -3.768 -14.344 1 95.31 88 LEU A CA 1
ATOM 671 C C . LEU A 1 88 ? -8.578 -2.533 -13.477 1 95.31 88 LEU A C 1
ATOM 673 O O . LEU A 1 88 ? -8.852 -2.557 -12.273 1 95.31 88 LEU A O 1
ATOM 677 N N . LYS A 1 89 ? -8.164 -1.441 -14.062 1 94.81 89 LYS A N 1
ATOM 678 C CA . LYS A 1 89 ? -7.887 -0.189 -13.367 1 94.81 89 LYS A CA 1
ATOM 679 C C . LYS A 1 89 ? -9.156 0.378 -12.734 1 94.81 89 LYS A C 1
ATOM 681 O O . LYS A 1 89 ? -9.094 1.053 -11.703 1 94.81 89 LYS A O 1
ATOM 686 N N . ALA A 1 90 ? -10.258 0.083 -13.305 1 93.81 90 ALA A N 1
ATOM 687 C CA . ALA A 1 90 ? -11.516 0.721 -12.914 1 93.81 90 ALA A CA 1
ATOM 688 C C . ALA A 1 90 ? -12.234 -0.092 -11.852 1 93.81 90 ALA A C 1
ATOM 690 O O . ALA A 1 90 ? -13.25 0.355 -11.297 1 93.81 90 ALA A O 1
ATOM 691 N N . LEU A 1 91 ? -11.734 -1.256 -11.586 1 92.75 91 LEU A N 1
ATOM 692 C CA . LEU A 1 91 ? -12.438 -2.154 -10.672 1 92.75 91 LEU A CA 1
ATOM 693 C C . LEU A 1 91 ? -12.453 -1.585 -9.258 1 92.75 91 LEU A C 1
ATOM 695 O O . LEU A 1 91 ? -11.422 -1.14 -8.75 1 92.75 91 LEU A O 1
ATOM 699 N N . ASP A 1 92 ? -13.594 -1.815 -8.703 1 87.25 92 ASP A N 1
ATOM 700 C CA . ASP A 1 92 ? -13.734 -1.461 -7.297 1 87.25 92 ASP A CA 1
ATOM 701 C C . ASP A 1 92 ? -13.047 -2.488 -6.398 1 87.25 92 ASP A C 1
ATOM 703 O O . ASP A 1 92 ? -12.586 -3.527 -6.875 1 87.25 92 ASP A O 1
ATOM 707 N N . TYR A 1 93 ? -12.781 -2.186 -5.203 1 93.5 93 TYR A N 1
ATOM 708 C CA . TYR A 1 93 ? -12.266 -3.062 -4.156 1 93.5 93 TYR A CA 1
ATOM 709 C C . TYR A 1 93 ? -10.789 -3.361 -4.379 1 93.5 93 TYR A C 1
ATOM 711 O O . TYR A 1 93 ? -10.109 -3.865 -3.482 1 93.5 93 TYR A O 1
ATOM 719 N N . VAL A 1 94 ? -10.367 -3.166 -5.715 1 96.88 94 VAL A N 1
ATOM 720 C CA . VAL A 1 94 ? -8.961 -3.426 -6.016 1 96.88 94 VAL A CA 1
ATOM 721 C C . VAL A 1 94 ? -8.094 -2.305 -5.445 1 96.88 94 VAL A C 1
ATOM 723 O O . VAL A 1 94 ? -8.258 -1.139 -5.816 1 96.88 94 VAL A O 1
ATOM 726 N N . LEU A 1 95 ? -7.234 -2.719 -4.578 1 96.25 95 LEU A N 1
ATOM 727 C CA . LEU A 1 95 ? -6.316 -1.761 -3.967 1 96.25 95 LEU A CA 1
ATOM 728 C C . LEU A 1 95 ? -5.07 -1.579 -4.82 1 96.25 95 LEU A C 1
ATOM 730 O O . LEU A 1 95 ? -4.582 -0.459 -4.984 1 96.25 95 LEU A O 1
ATOM 734 N N . GLU A 1 96 ? -4.566 -2.668 -5.297 1 97.25 96 GLU A N 1
ATOM 735 C CA . GLU A 1 96 ? -3.393 -2.674 -6.164 1 97.25 96 GLU A CA 1
ATOM 736 C C . GLU A 1 96 ? -3.588 -3.619 -7.348 1 97.25 96 GLU A C 1
ATOM 738 O O . GLU A 1 96 ? -4.254 -4.648 -7.223 1 97.25 96 GLU A O 1
ATOM 743 N N . CYS A 1 97 ? -2.994 -3.25 -8.422 1 98.06 97 CYS A N 1
ATOM 744 C CA . CYS A 1 97 ? -2.998 -4.059 -9.633 1 98.06 97 CYS A CA 1
ATOM 745 C C . CYS A 1 97 ? -1.695 -3.895 -10.406 1 98.06 97 CYS A C 1
ATOM 747 O O . CYS A 1 97 ? -1.311 -2.775 -10.75 1 98.06 97 CYS A O 1
ATOM 749 N N . TYR A 1 98 ? -1.078 -5.016 -10.648 1 98 98 TYR A N 1
ATOM 750 C CA . TYR A 1 98 ? 0.219 -5.012 -11.32 1 98 98 TYR A CA 1
ATOM 751 C C . TYR A 1 98 ? 0.215 -5.938 -12.531 1 98 98 TYR A C 1
ATOM 753 O O . TYR A 1 98 ? -0.349 -7.031 -12.477 1 98 98 TYR A O 1
ATOM 761 N N . GLN A 1 99 ? 0.822 -5.441 -13.602 1 97.75 99 GLN A N 1
ATOM 762 C CA . GLN A 1 99 ? 1.227 -6.344 -14.68 1 97.75 99 GLN A CA 1
ATOM 763 C C . GLN A 1 99 ? 2.588 -6.965 -14.391 1 97.75 99 GLN A C 1
ATOM 765 O O . GLN A 1 99 ? 3.535 -6.266 -14.031 1 97.75 99 GLN A O 1
ATOM 770 N N . LEU A 1 100 ? 2.645 -8.242 -14.578 1 97.81 100 LEU A N 1
ATOM 771 C CA . LEU A 1 100 ? 3.832 -8.945 -14.102 1 97.81 100 LEU A CA 1
ATOM 772 C C . LEU A 1 100 ? 4.566 -9.609 -15.266 1 97.81 100 LEU A C 1
ATOM 774 O O . LEU A 1 100 ? 3.988 -9.82 -16.328 1 97.81 100 LEU A O 1
ATOM 778 N N . THR A 1 101 ? 5.887 -9.875 -15.047 1 96.12 101 THR A N 1
ATOM 779 C CA . THR A 1 101 ? 6.637 -10.781 -15.906 1 96.12 101 THR A CA 1
ATOM 780 C C . THR A 1 101 ? 6.395 -12.234 -15.5 1 96.12 101 THR A C 1
ATOM 782 O O . THR A 1 101 ? 5.957 -12.508 -14.383 1 96.12 101 THR A O 1
ATOM 785 N N . GLY A 1 102 ? 6.711 -13.117 -16.438 1 88.88 102 GLY A N 1
ATOM 786 C CA . GLY A 1 102 ? 6.625 -14.523 -16.109 1 88.88 102 GLY A CA 1
ATOM 787 C C . GLY A 1 102 ? 5.391 -15.203 -16.672 1 88.88 102 GLY A C 1
ATOM 788 O O . GLY A 1 102 ? 4.945 -14.867 -17.766 1 88.88 102 GLY A O 1
ATOM 789 N N . ASP A 1 103 ? 4.836 -16.156 -15.891 1 85 103 ASP A N 1
ATOM 790 C CA . ASP A 1 103 ? 3.812 -17.047 -16.422 1 85 103 ASP A CA 1
ATOM 791 C C . ASP A 1 103 ? 2.41 -16.516 -16.156 1 85 103 ASP A C 1
ATOM 793 O O . ASP A 1 103 ? 1.42 -17.062 -16.625 1 8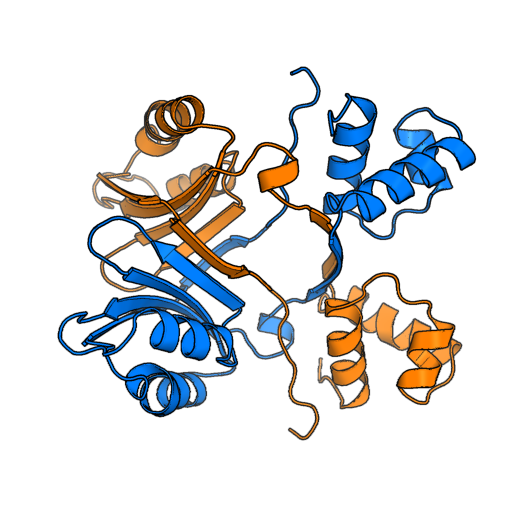5 103 ASP A O 1
ATOM 797 N N . VAL A 1 104 ? 2.367 -15.477 -15.344 1 88.94 104 VAL A N 1
ATOM 798 C CA . VAL A 1 104 ? 1.072 -14.859 -15.078 1 88.94 104 VAL A CA 1
ATOM 799 C C . VAL A 1 104 ? 1.082 -13.414 -15.562 1 88.94 104 VAL A C 1
ATOM 801 O O . VAL A 1 104 ? 2.146 -12.836 -15.789 1 88.94 104 VAL A O 1
ATOM 804 N N . ASP A 1 105 ? -0.107 -12.859 -15.719 1 95 105 ASP A N 1
ATOM 805 C CA . ASP A 1 105 ? -0.188 -11.562 -16.375 1 95 105 ASP A CA 1
ATOM 806 C C . ASP A 1 105 ? -0.398 -10.438 -15.367 1 95 105 ASP A C 1
ATOM 808 O O . ASP A 1 105 ? 0.319 -9.438 -15.391 1 95 105 ASP A O 1
ATOM 812 N N . PHE A 1 106 ? -1.391 -10.688 -14.453 1 97.38 106 PHE A N 1
ATOM 813 C CA . PHE A 1 106 ? -1.713 -9.609 -13.523 1 97.38 106 PHE A CA 1
ATOM 814 C C . PHE A 1 106 ? -1.838 -10.141 -12.102 1 97.38 106 PHE A C 1
ATOM 816 O O . PHE A 1 106 ? -2.229 -11.297 -11.898 1 97.38 106 PHE A O 1
ATOM 823 N N . MET A 1 107 ? -1.509 -9.305 -11.141 1 97.94 107 MET A N 1
ATOM 824 C CA . MET A 1 107 ? -1.808 -9.531 -9.734 1 97.94 107 MET A CA 1
ATOM 825 C C . MET A 1 107 ? -2.676 -8.406 -9.172 1 97.94 107 MET A C 1
ATOM 827 O O . MET A 1 107 ? -2.383 -7.23 -9.383 1 97.94 107 MET A O 1
ATOM 831 N N . LEU A 1 108 ? -3.734 -8.781 -8.531 1 98.19 108 LEU A N 1
ATOM 832 C CA . LEU A 1 108 ? -4.602 -7.828 -7.848 1 98.19 108 LEU A CA 1
ATOM 833 C C . LEU A 1 108 ? -4.59 -8.062 -6.34 1 98.19 108 LEU A C 1
ATOM 835 O O . LEU A 1 108 ? -4.625 -9.211 -5.887 1 98.19 108 LEU A O 1
ATOM 839 N N . LYS A 1 109 ? -4.512 -7.039 -5.621 1 97.94 109 LYS A N 1
ATOM 840 C CA . LYS A 1 109 ? -4.828 -7.031 -4.199 1 97.94 109 LYS A CA 1
ATOM 841 C C . LYS A 1 109 ? -6.227 -6.469 -3.949 1 97.94 109 LYS A C 1
ATOM 843 O O . LYS A 1 109 ? -6.516 -5.332 -4.316 1 97.94 109 LYS A O 1
ATOM 848 N N . VAL A 1 110 ? -7.047 -7.266 -3.312 1 97.75 110 VAL A N 1
ATOM 849 C CA . VAL A 1 110 ? -8.461 -6.914 -3.203 1 97.75 110 VAL A CA 1
ATOM 850 C C . VAL A 1 110 ? -8.891 -6.965 -1.74 1 97.75 110 VAL A C 1
ATOM 852 O O . VAL A 1 110 ? -8.562 -7.91 -1.021 1 97.75 110 VAL A O 1
ATOM 855 N N . ALA A 1 111 ? -9.609 -5.988 -1.311 1 97.12 111 ALA A N 1
ATOM 856 C CA . ALA A 1 111 ? -10.188 -5.941 0.03 1 97.12 111 ALA A CA 1
ATOM 857 C C . ALA A 1 111 ? -11.703 -5.801 -0.033 1 97.12 111 ALA A C 1
ATOM 859 O O . ALA A 1 111 ? -12.227 -4.871 -0.657 1 97.12 111 ALA A O 1
ATOM 860 N N . VAL A 1 112 ? -12.383 -6.73 0.601 1 96.62 112 VAL A N 1
ATOM 861 C CA . VAL A 1 112 ? -13.844 -6.723 0.594 1 96.62 112 VAL A CA 1
ATOM 862 C C . VAL A 1 112 ? -14.367 -6.988 2.004 1 96.62 112 VAL A C 1
ATOM 864 O O . VAL A 1 112 ? -13.602 -7.355 2.898 1 96.62 112 VAL A O 1
ATOM 867 N N . LYS A 1 113 ? -15.641 -6.809 2.164 1 94.94 113 LYS A N 1
ATOM 868 C CA . LYS A 1 113 ? -16.25 -6.922 3.486 1 94.94 113 LYS A CA 1
ATOM 869 C C . LYS A 1 113 ? -16.453 -8.383 3.879 1 94.94 113 LYS A C 1
ATOM 871 O O . LYS A 1 113 ? -16.375 -8.734 5.059 1 94.94 113 LYS A O 1
ATOM 876 N N . ASP A 1 114 ? -16.781 -9.203 2.844 1 96 114 ASP A N 1
ATOM 877 C CA . ASP A 1 114 ? -17.078 -10.602 3.15 1 96 114 ASP A CA 1
ATOM 878 C C . ASP A 1 114 ? -16.969 -11.469 1.899 1 96 114 ASP A C 1
ATOM 880 O O . ASP A 1 114 ? -16.688 -10.969 0.81 1 96 114 ASP A O 1
ATOM 884 N N . MET A 1 115 ? -17.172 -12.766 2.16 1 96.94 115 MET A N 1
ATOM 885 C CA . MET A 1 115 ? -17 -13.734 1.084 1 96.94 115 MET A CA 1
ATOM 886 C C . MET A 1 115 ? -18.062 -13.562 0.011 1 96.94 115 MET A C 1
ATOM 888 O O . MET A 1 115 ? -17.812 -13.781 -1.173 1 96.94 115 MET A O 1
ATOM 892 N N . GLN A 1 116 ? -19.25 -13.203 0.41 1 97.44 116 GLN A N 1
ATOM 893 C CA . GLN A 1 116 ? -20.328 -12.977 -0.557 1 97.44 116 GLN A CA 1
ATOM 894 C C . GLN A 1 116 ? -19.969 -11.852 -1.522 1 97.44 116 GLN A C 1
ATOM 896 O O . GLN A 1 116 ? -20.125 -11.992 -2.736 1 97.44 116 GLN A O 1
ATOM 901 N N . THR A 1 117 ? -19.516 -10.75 -0.95 1 96.31 117 THR A N 1
ATOM 902 C CA . THR A 1 117 ? -19.078 -9.625 -1.776 1 96.31 117 THR A CA 1
ATOM 903 C C . THR A 1 117 ? -17.938 -10.055 -2.701 1 96.31 117 THR A C 1
ATOM 905 O O . THR A 1 117 ? -17.922 -9.688 -3.879 1 96.31 117 THR A O 1
ATOM 908 N N . TYR A 1 118 ? -17.047 -10.891 -2.178 1 97.62 118 TYR A N 1
ATOM 909 C CA . TYR A 1 118 ? -15.93 -11.359 -2.982 1 97.62 118 TYR A CA 1
ATOM 910 C C . TYR A 1 118 ? -16.422 -12.195 -4.16 1 97.62 118 TYR A C 1
ATOM 912 O O . TYR A 1 118 ? -15.984 -11.992 -5.297 1 97.62 118 TYR A O 1
ATOM 920 N N . THR A 1 119 ? -17.234 -13.109 -3.832 1 96.94 119 THR A N 1
ATOM 921 C CA . THR A 1 119 ? -17.75 -13.992 -4.867 1 96.94 119 THR A CA 1
ATOM 922 C C . THR A 1 119 ? -18.438 -13.188 -5.965 1 96.94 119 THR A C 1
ATOM 924 O O . THR A 1 119 ? -18.234 -13.445 -7.152 1 96.94 119 THR A O 1
ATOM 927 N N . THR A 1 120 ? -19.203 -12.195 -5.59 1 96.19 120 THR A N 1
ATOM 928 C CA . THR A 1 120 ? -19.875 -11.328 -6.555 1 96.19 120 THR A CA 1
ATOM 929 C C . THR A 1 120 ? -18.859 -10.562 -7.391 1 96.19 120 THR A C 1
ATOM 931 O O . THR A 1 120 ? -18.984 -10.477 -8.617 1 96.19 120 THR A O 1
ATOM 934 N N . PHE A 1 121 ? -17.875 -10.086 -6.75 1 96.62 121 PHE A N 1
ATOM 935 C CA . PHE A 1 121 ? -16.828 -9.344 -7.422 1 96.62 121 PHE A CA 1
ATOM 936 C C . PHE A 1 121 ? -16.156 -10.203 -8.492 1 96.62 121 PHE A C 1
ATOM 938 O O . PHE A 1 121 ? -16.031 -9.789 -9.641 1 96.62 121 PHE A O 1
ATOM 945 N N . VAL A 1 122 ? -15.742 -11.43 -8.148 1 96.31 122 VAL A N 1
ATOM 946 C CA . VAL A 1 122 ? -15.016 -12.305 -9.062 1 96.31 122 VAL A CA 1
ATOM 947 C C . VAL A 1 122 ? -15.945 -12.75 -10.195 1 96.31 122 VAL A C 1
ATOM 949 O O . VAL A 1 122 ? -15.555 -12.719 -11.367 1 96.31 122 VAL A O 1
ATOM 952 N N . ASN A 1 123 ? -17.141 -13.055 -9.867 1 94.31 123 ASN A N 1
ATOM 953 C CA . ASN A 1 123 ? -18.062 -13.656 -10.828 1 94.31 123 ASN A CA 1
ATOM 954 C C . ASN A 1 123 ? -18.641 -12.609 -11.773 1 94.31 123 ASN A C 1
ATOM 956 O O . ASN A 1 123 ? -18.875 -12.883 -12.953 1 94.31 123 ASN A O 1
ATOM 960 N N . THR A 1 124 ? -18.781 -11.359 -11.273 1 93.44 124 THR A N 1
ATOM 961 C CA . THR A 1 124 ? -19.562 -10.414 -12.062 1 93.44 124 THR A CA 1
ATOM 962 C C . THR A 1 124 ? -18.672 -9.289 -12.586 1 93.44 124 THR A C 1
ATOM 964 O O . THR A 1 124 ? -19 -8.625 -13.57 1 93.44 124 THR A O 1
ATOM 967 N N . GLN A 1 125 ? -17.656 -9.062 -12 1 93.44 125 GLN A N 1
ATOM 968 C CA . GLN A 1 125 ? -16.797 -7.961 -12.438 1 93.44 125 GLN A CA 1
ATOM 969 C C . GLN A 1 125 ? -15.508 -8.477 -13.07 1 93.44 125 GLN A C 1
ATOM 971 O O . GLN A 1 125 ? -15.25 -8.234 -14.25 1 93.44 125 GLN A O 1
ATOM 976 N N . LEU A 1 126 ? -14.828 -9.336 -12.391 1 93.75 126 LEU A N 1
ATOM 977 C CA . LEU A 1 126 ? -13.523 -9.781 -12.867 1 93.75 126 LEU A CA 1
ATOM 978 C C . LEU A 1 126 ? -13.672 -10.766 -14.031 1 93.75 126 LEU A C 1
ATOM 980 O O . LEU A 1 126 ? -13.094 -10.562 -15.094 1 93.75 126 LEU A O 1
ATOM 984 N N . SER A 1 127 ? -14.461 -11.766 -13.836 1 89.94 127 SER A N 1
ATOM 985 C CA . SER A 1 127 ? -14.609 -12.812 -14.836 1 89.94 127 SER A CA 1
ATOM 986 C C . SER A 1 127 ? -15.305 -12.289 -16.094 1 89.94 127 SER A C 1
ATOM 988 O O . SER A 1 127 ? -15.242 -12.922 -17.141 1 89.94 127 SER A O 1
ATOM 990 N N . ASP A 1 128 ? -15.922 -11.117 -15.984 1 88.94 128 ASP A N 1
ATOM 991 C CA . ASP A 1 128 ? -16.656 -10.547 -17.109 1 88.94 128 ASP A CA 1
ATOM 992 C C . ASP A 1 128 ? -15.742 -9.758 -18.031 1 88.94 128 ASP A C 1
ATOM 994 O O . ASP A 1 128 ? -16.141 -9.359 -19.125 1 88.94 128 ASP A O 1
ATOM 998 N N . ILE A 1 129 ? -14.594 -9.586 -17.594 1 91.38 129 ILE A N 1
ATOM 999 C CA . ILE A 1 129 ? -13.641 -8.898 -18.469 1 91.38 129 ILE A CA 1
ATOM 1000 C C . ILE A 1 129 ? -13.18 -9.836 -19.578 1 91.38 129 ILE A C 1
ATOM 1002 O O . ILE A 1 129 ? -12.586 -10.883 -19.312 1 91.38 129 ILE A O 1
ATOM 1006 N N . PRO A 1 130 ? -13.414 -9.43 -20.797 1 88.56 130 PRO A N 1
ATOM 1007 C CA . PRO A 1 130 ? -13.008 -10.297 -21.906 1 88.56 130 PRO A CA 1
ATOM 1008 C C . PRO A 1 130 ? -11.508 -10.562 -21.922 1 88.56 130 PRO A C 1
ATOM 1010 O O . PRO A 1 130 ? -10.711 -9.648 -21.703 1 88.56 130 PRO A O 1
ATOM 1013 N N . GLY A 1 131 ? -11.227 -11.859 -22.094 1 88.88 131 GLY A N 1
ATOM 1014 C CA . GLY A 1 131 ? -9.828 -12.219 -22.234 1 88.88 131 GLY A CA 1
ATOM 1015 C C . GLY A 1 131 ? -9.242 -12.875 -21 1 88.88 131 GLY A C 1
ATOM 1016 O O . GLY A 1 131 ? -8.188 -13.5 -21.062 1 88.88 131 GLY A O 1
ATOM 1017 N N . ILE A 1 132 ? -9.922 -12.633 -19.922 1 91 132 ILE A N 1
ATOM 1018 C CA . ILE A 1 132 ? -9.445 -13.305 -18.719 1 91 132 ILE A CA 1
ATOM 1019 C C . ILE A 1 132 ? -9.648 -14.812 -18.844 1 91 132 ILE A C 1
ATOM 1021 O O . ILE A 1 132 ? -10.766 -15.273 -19.078 1 91 132 ILE A O 1
ATOM 1025 N N . GLN A 1 133 ? -8.609 -15.422 -18.75 1 90.69 133 GLN A N 1
ATOM 1026 C CA . GLN A 1 133 ? -8.625 -16.859 -18.953 1 90.69 133 GLN A CA 1
ATOM 1027 C C . GLN A 1 133 ? -8.672 -17.625 -17.625 1 90.69 133 GLN A C 1
ATOM 1029 O O . GLN A 1 133 ? -9.398 -18.609 -17.5 1 90.69 133 GLN A O 1
ATOM 1034 N N . ASN A 1 134 ? -7.895 -17.25 -16.719 1 92.88 134 ASN A N 1
ATOM 1035 C CA . ASN A 1 134 ? -7.797 -17.922 -15.43 1 92.88 134 ASN A CA 1
ATOM 1036 C C . ASN A 1 134 ? -7.668 -16.938 -14.281 1 92.88 134 ASN A C 1
ATOM 1038 O O . ASN A 1 134 ? -6.992 -15.914 -14.406 1 92.88 134 ASN A O 1
ATOM 1042 N N . VAL A 1 135 ? -8.336 -17.297 -13.227 1 94.44 135 VAL A N 1
ATOM 1043 C CA . VAL A 1 135 ? -8.289 -16.516 -11.992 1 94.44 135 VAL A CA 1
ATOM 1044 C C . VAL A 1 135 ? -7.949 -17.422 -10.82 1 94.44 135 VAL A C 1
ATOM 1046 O O . VAL A 1 135 ? -8.648 -18.406 -10.562 1 94.44 135 VAL A O 1
ATOM 1049 N N . LYS A 1 136 ? -6.895 -17.141 -10.164 1 95.31 136 LYS A N 1
ATOM 1050 C CA . LYS A 1 136 ? -6.512 -17.875 -8.961 1 95.31 136 LYS A CA 1
ATOM 1051 C C . LYS A 1 136 ? -6.438 -16.938 -7.75 1 95.31 136 LYS A C 1
ATOM 1053 O O . LYS A 1 136 ? -5.727 -15.93 -7.777 1 95.31 136 LYS A O 1
ATOM 1058 N N . THR A 1 137 ? -7.168 -17.391 -6.719 1 96.81 137 THR A N 1
ATOM 1059 C CA . THR A 1 137 ? -7.258 -16.516 -5.551 1 96.81 137 THR A CA 1
ATOM 1060 C C . THR A 1 137 ? -6.559 -17.156 -4.352 1 96.81 137 THR A C 1
ATOM 1062 O O . THR A 1 137 ? -6.723 -18.344 -4.098 1 96.81 137 THR A O 1
ATOM 1065 N N . SER A 1 138 ? -5.727 -16.391 -3.648 1 97.88 138 SER A N 1
ATOM 1066 C CA . SER A 1 138 ? -5.23 -16.703 -2.312 1 97.88 138 SER A CA 1
ATOM 1067 C C . SER A 1 138 ? -5.699 -15.68 -1.29 1 97.88 138 SER A C 1
ATOM 1069 O O . SER A 1 138 ? -5.496 -14.477 -1.476 1 97.88 138 SER A O 1
ATOM 1071 N N . PHE A 1 139 ? -6.324 -16.203 -0.268 1 98.12 139 PHE A N 1
ATOM 1072 C CA . PHE A 1 139 ? -6.738 -15.273 0.781 1 98.12 139 PHE A CA 1
ATOM 1073 C C . PHE A 1 139 ? -5.613 -15.055 1.786 1 98.12 139 PHE A C 1
ATOM 1075 O O . PHE A 1 139 ? -4.832 -15.969 2.057 1 98.12 139 PHE A O 1
ATOM 1082 N N . VAL A 1 140 ? -5.562 -13.898 2.309 1 98.19 140 VAL A N 1
ATOM 1083 C CA . VAL A 1 140 ? -4.52 -13.555 3.268 1 98.19 140 VAL A CA 1
ATOM 1084 C C . VAL A 1 140 ? -4.898 -14.078 4.652 1 98.19 140 VAL A C 1
ATOM 1086 O O . VAL A 1 140 ? -5.914 -13.664 5.223 1 98.19 140 VAL A O 1
ATOM 1089 N N . LEU A 1 141 ? -4.082 -14.93 5.117 1 97 141 LEU A N 1
ATOM 1090 C CA . LEU A 1 141 ? -4.266 -15.461 6.465 1 97 141 LEU A CA 1
ATOM 1091 C C . LEU A 1 141 ? -3.74 -14.477 7.512 1 97 141 LEU A C 1
ATOM 1093 O O . LEU A 1 141 ? -4.359 -14.297 8.562 1 97 141 LEU A O 1
ATOM 1097 N N . GLU A 1 142 ? -2.66 -13.906 7.188 1 96.81 142 GLU A N 1
ATOM 1098 C CA . GLU A 1 142 ? -2.004 -12.977 8.109 1 96.81 142 GLU A CA 1
ATOM 1099 C C . GLU A 1 142 ? -1.22 -11.914 7.344 1 96.81 142 GLU A C 1
ATOM 1101 O O . GLU A 1 142 ? -0.536 -12.219 6.367 1 96.81 142 GLU A O 1
ATOM 1106 N N . THR A 1 143 ? -1.43 -10.742 7.758 1 96.88 143 THR A N 1
ATOM 1107 C CA . THR A 1 143 ? -0.591 -9.648 7.273 1 96.88 143 THR A CA 1
ATOM 1108 C C . THR A 1 143 ? 0.643 -9.484 8.156 1 96.88 143 THR A C 1
ATOM 1110 O O . THR A 1 143 ? 0.539 -9.031 9.297 1 96.88 143 THR A O 1
ATOM 1113 N N . LEU A 1 144 ? 1.805 -9.828 7.617 1 96.81 144 LEU A N 1
ATOM 1114 C CA . LEU A 1 144 ? 3.033 -9.727 8.398 1 96.81 144 LEU A CA 1
ATOM 1115 C C . LEU A 1 144 ? 3.613 -8.312 8.312 1 96.81 144 LEU A C 1
ATOM 1117 O O . LEU A 1 144 ? 4.195 -7.82 9.281 1 96.81 144 LEU A O 1
ATOM 1121 N N . LYS A 1 145 ? 3.494 -7.789 7.207 1 95.25 145 LYS A N 1
ATOM 1122 C CA . LYS A 1 145 ? 3.984 -6.441 6.93 1 95.25 145 LYS A CA 1
ATOM 1123 C C . LYS A 1 145 ? 3.141 -5.758 5.859 1 95.25 145 LYS A C 1
ATOM 1125 O O . LYS A 1 145 ? 2.773 -6.383 4.859 1 95.25 145 LYS A O 1
ATOM 1130 N N . SER A 1 146 ? 2.74 -4.59 6.117 1 92.31 146 SER A N 1
ATOM 1131 C CA . SER A 1 146 ? 1.997 -3.818 5.129 1 92.31 146 SER A CA 1
ATOM 1132 C C . SER A 1 146 ? 2.338 -2.334 5.215 1 92.31 146 SER A C 1
ATOM 1134 O O . SER A 1 146 ? 1.458 -1.501 5.441 1 92.31 146 SER A O 1
ATOM 1136 N N . ASN A 1 147 ? 3.615 -2.031 5.18 1 83.69 147 ASN A N 1
ATOM 1137 C CA . ASN A 1 147 ? 4.133 -0.667 5.148 1 83.69 147 ASN A CA 1
ATOM 1138 C C . ASN A 1 147 ? 4.672 -0.307 3.766 1 83.69 147 ASN A C 1
ATOM 1140 O O . ASN A 1 147 ? 5.539 -1.003 3.232 1 83.69 147 ASN A O 1
ATOM 1144 N N . ASN A 1 148 ? 4.074 0.561 3.049 1 87.75 148 ASN A N 1
ATOM 1145 C CA . ASN A 1 148 ? 4.477 0.914 1.691 1 87.75 148 ASN A CA 1
ATOM 1146 C C . ASN A 1 148 ? 5.562 1.985 1.688 1 87.75 148 ASN A C 1
ATOM 1148 O O . ASN A 1 148 ? 5.898 2.529 0.635 1 87.75 148 ASN A O 1
ATOM 1152 N N . ALA A 1 149 ? 6.082 2.232 2.879 1 93.25 149 ALA A N 1
ATOM 1153 C CA . ALA A 1 149 ? 7.137 3.236 2.963 1 93.25 149 ALA A CA 1
ATOM 1154 C C . ALA A 1 149 ? 8.453 2.693 2.42 1 93.25 149 ALA A C 1
ATOM 1156 O O . ALA A 1 149 ? 8.797 1.53 2.645 1 93.25 149 ALA A O 1
ATOM 1157 N N . ILE A 1 150 ? 9.156 3.529 1.717 1 94.38 150 ILE A N 1
ATOM 1158 C CA . ILE A 1 150 ? 10.484 3.213 1.204 1 94.38 150 ILE A CA 1
ATOM 1159 C C . ILE A 1 150 ? 11.547 3.826 2.113 1 94.38 150 ILE A C 1
ATOM 1161 O O . ILE A 1 150 ? 11.578 5.043 2.311 1 94.38 150 ILE A O 1
ATOM 1165 N N . THR A 1 151 ? 12.359 2.998 2.67 1 93.56 151 THR A N 1
ATOM 1166 C CA . THR A 1 151 ? 13.469 3.525 3.459 1 93.56 151 THR A CA 1
ATOM 1167 C C . THR A 1 151 ? 14.609 3.973 2.555 1 93.56 151 THR A C 1
ATOM 1169 O O . THR A 1 151 ? 15.219 3.156 1.857 1 93.56 151 THR A O 1
ATOM 1172 N N . LEU A 1 152 ? 14.891 5.223 2.602 1 94.69 152 LEU A N 1
ATOM 1173 C CA . LEU A 1 152 ? 15.961 5.766 1.767 1 94.69 152 LEU A CA 1
ATOM 1174 C C . LEU A 1 152 ? 17.297 5.742 2.502 1 94.69 152 LEU A C 1
ATOM 1176 O O . LEU A 1 152 ? 17.406 6.246 3.623 1 94.69 152 LEU A O 1
ATOM 1180 N N . ALA A 1 153 ? 18.266 5.133 1.867 1 91.44 153 ALA A N 1
ATOM 1181 C CA . ALA A 1 153 ? 19.625 5.145 2.43 1 91.44 153 ALA A CA 1
ATOM 1182 C C . ALA A 1 153 ? 20.188 6.562 2.467 1 91.44 153 ALA A C 1
ATOM 1184 O O . ALA A 1 153 ? 20.125 7.289 1.473 1 91.44 153 ALA A O 1
ATOM 1185 N N . ILE A 1 154 ? 20.719 6.941 3.58 1 89.44 154 ILE A N 1
ATOM 1186 C CA . ILE A 1 154 ? 21.203 8.305 3.758 1 89.44 154 ILE A CA 1
ATOM 1187 C C . ILE A 1 154 ? 22.641 8.414 3.264 1 89.44 154 ILE A C 1
ATOM 1189 O O . ILE A 1 154 ? 23.031 9.414 2.652 1 89.44 154 ILE A O 1
ATOM 1193 N N . ASP A 1 155 ? 23.562 7.48 3.541 1 75.75 155 ASP A N 1
ATOM 1194 C CA . ASP A 1 155 ? 25 7.57 3.246 1 75.75 155 ASP A CA 1
ATOM 1195 C C . ASP A 1 155 ? 25.266 7.25 1.779 1 75.75 155 ASP A C 1
ATOM 1197 O O . ASP A 1 155 ? 26.406 7.379 1.314 1 75.75 155 ASP A O 1
ATOM 1201 N N . GLU A 1 156 ? 24.328 6.941 0.937 1 57.72 156 GLU A N 1
ATOM 1202 C CA . GLU A 1 156 ? 24.719 6.66 -0.443 1 57.72 156 GLU A CA 1
ATOM 1203 C C . GLU A 1 156 ? 24.766 7.938 -1.276 1 57.72 156 GLU A C 1
ATOM 1205 O O . GLU A 1 156 ? 24.062 8.906 -0.978 1 57.72 156 GLU A O 1
ATOM 1210 N N . MET B 1 1 ? -16.234 -0.309 17.281 1 68.25 1 MET B N 1
ATOM 1211 C CA . MET B 1 1 ? -16.875 0.996 17.094 1 68.25 1 MET B CA 1
ATOM 1212 C C . MET B 1 1 ? -17.672 1.031 15.805 1 68.25 1 MET B C 1
ATOM 1214 O O . MET B 1 1 ? -17.281 0.433 14.805 1 68.25 1 MET B O 1
ATOM 1218 N N . HIS B 1 2 ? -18.875 1.481 15.969 1 85.81 2 HIS B N 1
ATOM 1219 C CA . HIS B 1 2 ? -19.734 1.607 14.797 1 85.81 2 HIS B CA 1
ATOM 1220 C C . HIS B 1 2 ? -19.469 2.916 14.055 1 85.81 2 HIS B C 1
ATOM 1222 O O . HIS B 1 2 ? -19.469 3.988 14.664 1 85.81 2 HIS B O 1
ATOM 1228 N N . LEU B 1 3 ? -19.109 2.895 12.812 1 93.88 3 LEU B N 1
ATOM 1229 C CA . LEU B 1 3 ? -18.875 4.066 11.977 1 93.88 3 LEU B CA 1
ATOM 1230 C C . LEU B 1 3 ? -20.188 4.594 11.398 1 93.88 3 LEU B C 1
ATOM 1232 O O . LEU B 1 3 ? -20.938 3.844 10.773 1 93.88 3 LEU B O 1
ATOM 1236 N N . ASP B 1 4 ? -20.469 5.812 11.672 1 94.94 4 ASP B N 1
ATOM 1237 C CA . ASP B 1 4 ? -21.656 6.391 11.039 1 94.94 4 ASP B CA 1
ATOM 1238 C C . ASP B 1 4 ? -21.312 7.008 9.688 1 94.94 4 ASP B C 1
ATOM 1240 O O . ASP B 1 4 ? -20.172 6.887 9.219 1 94.94 4 ASP B O 1
ATOM 1244 N N . LYS B 1 5 ? -22.328 7.551 9.039 1 95.94 5 LYS B N 1
ATOM 1245 C CA . LYS B 1 5 ? -22.172 8.109 7.699 1 95.94 5 LYS B CA 1
ATOM 1246 C C . LYS B 1 5 ? -21.109 9.195 7.68 1 95.94 5 LYS B C 1
ATOM 1248 O O . LYS B 1 5 ? -20.297 9.266 6.754 1 95.94 5 LYS B O 1
ATOM 1253 N N . THR B 1 6 ? -21.094 10.008 8.672 1 96.88 6 THR B N 1
ATOM 1254 C CA . THR B 1 6 ? -20.141 11.109 8.766 1 96.88 6 THR B CA 1
ATOM 1255 C C . THR B 1 6 ? -18.703 10.578 8.867 1 96.88 6 THR B C 1
ATOM 1257 O O . THR B 1 6 ? -17.812 11.055 8.164 1 96.88 6 THR B O 1
ATOM 1260 N N . ASP B 1 7 ? -18.531 9.586 9.742 1 97.56 7 ASP B N 1
ATOM 1261 C CA . ASP B 1 7 ? -17.203 8.977 9.891 1 97.56 7 ASP B CA 1
ATOM 1262 C C . ASP B 1 7 ? -16.688 8.445 8.555 1 97.56 7 ASP B C 1
ATOM 1264 O O . ASP B 1 7 ? -15.523 8.641 8.219 1 97.56 7 ASP B O 1
ATOM 1268 N N . ARG B 1 8 ? -17.531 7.781 7.832 1 97.38 8 ARG B N 1
ATOM 1269 C CA . ARG B 1 8 ? -17.156 7.172 6.562 1 97.38 8 ARG B CA 1
ATOM 1270 C C . ARG B 1 8 ? -16.766 8.234 5.539 1 97.38 8 ARG B C 1
ATOM 1272 O O . ARG B 1 8 ? -15.773 8.078 4.816 1 97.38 8 ARG B O 1
ATOM 1279 N N . LYS B 1 9 ? -17.5 9.273 5.504 1 97.81 9 LYS B N 1
ATOM 1280 C CA . LYS B 1 9 ? -17.172 10.375 4.605 1 97.81 9 LYS B CA 1
ATOM 1281 C C . LYS B 1 9 ? -15.82 10.984 4.961 1 97.81 9 LYS B C 1
ATOM 1283 O O . LYS B 1 9 ? -15.008 11.273 4.074 1 97.81 9 LYS B O 1
ATOM 1288 N N . ILE B 1 10 ? -15.617 11.18 6.254 1 98.44 10 ILE B N 1
ATOM 1289 C CA . ILE B 1 10 ? -14.359 11.742 6.742 1 98.44 10 ILE B CA 1
ATOM 1290 C C . ILE B 1 10 ? -13.195 10.859 6.301 1 98.44 10 ILE B C 1
ATOM 1292 O O . ILE B 1 10 ? -12.203 11.359 5.75 1 98.44 10 ILE B O 1
ATOM 1296 N N . LEU B 1 11 ? -13.359 9.602 6.496 1 98.44 11 LEU B N 1
ATOM 1297 C CA . LEU B 1 11 ? -12.289 8.656 6.172 1 98.44 11 LEU B CA 1
ATOM 1298 C C . LEU B 1 11 ? -12.008 8.648 4.672 1 98.44 11 LEU B C 1
ATOM 1300 O O . LEU B 1 11 ? -10.852 8.586 4.254 1 98.44 11 LEU B O 1
ATOM 1304 N N . ASN B 1 12 ? -13.062 8.68 3.881 1 97.88 12 ASN B N 1
ATOM 1305 C CA . ASN B 1 12 ? -12.883 8.719 2.434 1 97.88 12 ASN B CA 1
ATOM 1306 C C . ASN B 1 12 ? -12.07 9.938 2.006 1 97.88 12 ASN B C 1
ATOM 1308 O O . ASN B 1 12 ? -11.172 9.828 1.172 1 97.88 12 ASN B O 1
ATOM 1312 N N . ILE B 1 13 ? -12.32 11.055 2.574 1 98.38 13 ILE B N 1
ATOM 1313 C CA . ILE B 1 13 ? -11.633 12.297 2.207 1 98.38 13 ILE B CA 1
ATOM 1314 C C . ILE B 1 13 ? -10.195 12.258 2.705 1 98.38 13 ILE B C 1
ATOM 1316 O O . ILE B 1 13 ? -9.258 12.547 1.95 1 98.38 13 ILE B O 1
ATOM 1320 N N . LEU B 1 14 ? -9.977 11.812 3.945 1 98.56 14 LEU B N 1
ATOM 1321 C CA . LEU B 1 14 ? -8.656 11.844 4.562 1 98.56 14 LEU B CA 1
ATOM 1322 C C . LEU B 1 14 ? -7.711 10.859 3.873 1 98.56 14 LEU B C 1
ATOM 1324 O O . LEU B 1 14 ? -6.504 11.102 3.807 1 98.56 14 LEU B O 1
ATOM 1328 N N . GLN B 1 15 ? -8.219 9.781 3.338 1 97.88 15 GLN B N 1
ATOM 1329 C CA . GLN B 1 15 ? -7.391 8.805 2.639 1 97.88 15 GLN B CA 1
ATOM 1330 C C . GLN B 1 15 ? -6.867 9.375 1.322 1 97.88 15 GLN B C 1
ATOM 1332 O O . GLN B 1 15 ? -5.887 8.867 0.771 1 97.88 15 GLN B O 1
ATOM 1337 N N . GLY B 1 16 ? -7.52 10.383 0.838 1 96.44 16 GLY B N 1
ATOM 1338 C CA . GLY B 1 16 ? -7.07 11.055 -0.37 1 96.44 16 GLY B CA 1
ATOM 1339 C C . GLY B 1 16 ? -6.254 12.305 -0.091 1 96.44 16 GLY B C 1
ATOM 1340 O O . GLY B 1 16 ? -5.395 12.68 -0.89 1 96.44 16 GLY B O 1
ATOM 1341 N N . ASN B 1 17 ? -6.594 12.922 1.027 1 97.5 17 ASN B N 1
ATOM 1342 C CA . ASN B 1 17 ? -5.934 14.148 1.463 1 97.5 17 ASN B CA 1
ATOM 1343 C C . ASN B 1 17 ? -5.785 14.195 2.98 1 97.5 17 ASN B C 1
ATOM 1345 O O . ASN B 1 17 ? -6.613 14.789 3.672 1 97.5 17 ASN B O 1
ATOM 1349 N N . GLY B 1 18 ? -4.645 13.75 3.371 1 97.69 18 GLY B N 1
ATOM 1350 C CA . GLY B 1 18 ? -4.41 13.617 4.801 1 97.69 18 GLY B CA 1
ATOM 1351 C C . GLY B 1 18 ? -4.027 14.93 5.465 1 97.69 18 GLY B C 1
ATOM 1352 O O . GLY B 1 18 ? -4 15.023 6.695 1 97.69 18 GLY B O 1
ATOM 1353 N N . ARG B 1 19 ? -3.799 15.961 4.684 1 97.25 19 ARG B N 1
ATOM 1354 C CA . ARG B 1 19 ? -3.393 17.234 5.258 1 97.25 19 ARG B CA 1
ATOM 1355 C C . ARG B 1 19 ? -4.465 18.297 5.043 1 97.25 19 ARG B C 1
ATOM 1357 O O . ARG B 1 19 ? -4.211 19.5 5.23 1 97.25 19 ARG B O 1
ATOM 1364 N N . ILE B 1 20 ? -5.59 17.891 4.676 1 97.75 20 ILE B N 1
ATOM 1365 C CA . ILE B 1 20 ? -6.684 18.844 4.543 1 97.75 20 ILE B CA 1
ATOM 1366 C C . ILE B 1 20 ? -6.895 19.562 5.871 1 97.75 20 ILE B C 1
ATOM 1368 O O . ILE B 1 20 ? -6.84 18.953 6.938 1 97.75 20 ILE B O 1
ATOM 1372 N N . ARG B 1 21 ? -7.164 20.922 5.801 1 97.38 21 ARG B N 1
ATOM 1373 C CA . ARG B 1 21 ? -7.418 21.703 7 1 97.38 21 ARG B CA 1
ATOM 1374 C C . ARG B 1 21 ? -8.727 21.281 7.664 1 97.38 21 ARG B C 1
ATOM 1376 O O . ARG B 1 21 ? -9.719 21.016 6.98 1 97.38 21 ARG B O 1
ATOM 1383 N N . ASN B 1 22 ? -8.625 21.266 8.93 1 98 22 ASN B N 1
ATOM 1384 C CA . ASN B 1 22 ? -9.805 20.891 9.695 1 98 22 ASN B CA 1
ATOM 1385 C C . ASN B 1 22 ? -11.023 21.703 9.289 1 98 22 ASN B C 1
ATOM 1387 O O . ASN B 1 22 ? -12.117 21.156 9.117 1 98 22 ASN B O 1
ATOM 1391 N N . SER B 1 23 ? -10.859 22.984 9.102 1 98.25 23 SER B N 1
ATOM 1392 C CA . SER B 1 23 ? -11.977 23.859 8.75 1 98.25 23 SER B CA 1
ATOM 1393 C C . SER B 1 23 ? -12.562 23.5 7.391 1 98.25 23 SER B C 1
ATOM 1395 O O . SER B 1 23 ? -13.781 23.484 7.223 1 98.25 23 SER B O 1
ATOM 1397 N N . LYS B 1 24 ? -11.773 23.219 6.426 1 98.44 24 LYS B N 1
ATOM 1398 C CA . LYS B 1 24 ? -12.234 22.844 5.094 1 98.44 24 LYS B CA 1
ATOM 1399 C C . LYS B 1 24 ? -12.938 21.484 5.129 1 98.44 24 LYS B C 1
ATOM 1401 O O . LYS B 1 24 ? -13.992 21.312 4.516 1 98.44 24 LYS B O 1
ATOM 1406 N N . LEU B 1 25 ? -12.32 20.531 5.828 1 98.56 25 LEU B N 1
ATOM 1407 C CA . LEU B 1 25 ? -12.93 19.219 5.988 1 98.56 25 LEU B CA 1
ATOM 1408 C C . LEU B 1 25 ? -14.312 19.328 6.617 1 98.56 25 LEU B C 1
ATOM 1410 O O . LEU B 1 25 ? -15.266 18.719 6.137 1 98.56 25 LEU B O 1
ATOM 1414 N N . ALA B 1 26 ? -14.398 20.109 7.645 1 98.62 26 ALA B N 1
ATOM 1415 C CA . ALA B 1 26 ? -15.664 20.328 8.336 1 98.62 26 ALA B CA 1
ATOM 1416 C C . ALA B 1 26 ? -16.703 20.922 7.391 1 98.62 26 ALA B C 1
ATOM 1418 O O . ALA B 1 26 ? -17.859 20.484 7.371 1 98.62 26 ALA B O 1
ATOM 1419 N N . ALA B 1 27 ? -16.359 21.891 6.605 1 98.5 27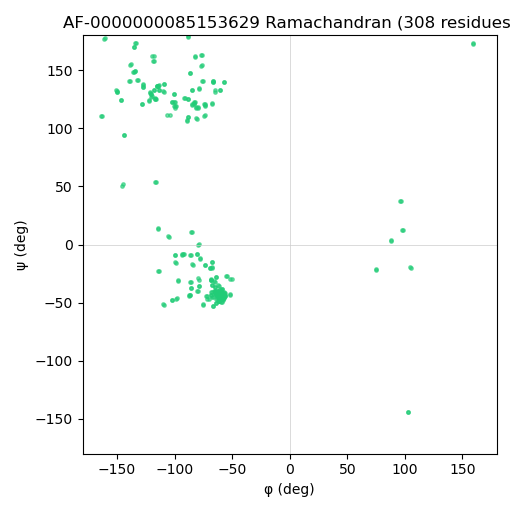 ALA B N 1
ATOM 1420 C CA . ALA B 1 27 ? -17.25 22.547 5.652 1 98.5 27 ALA B CA 1
ATOM 1421 C C . ALA B 1 27 ? -17.75 21.547 4.605 1 98.5 27 ALA B C 1
ATOM 1423 O O . ALA B 1 27 ? -18.938 21.547 4.266 1 98.5 27 ALA B O 1
ATOM 1424 N N . GLU B 1 28 ? -16.891 20.734 4.133 1 97.56 28 GLU B N 1
ATOM 1425 C CA . GLU B 1 28 ? -17.25 19.766 3.111 1 97.56 28 GLU B CA 1
ATOM 1426 C C . GLU B 1 28 ? -18.25 18.75 3.646 1 97.56 28 GLU B C 1
ATOM 1428 O O . GLU B 1 28 ? -19.125 18.281 2.908 1 97.56 28 GLU B O 1
ATOM 1433 N N . ILE B 1 29 ? -18.109 18.391 4.836 1 97.06 29 ILE B N 1
ATOM 1434 C CA . ILE B 1 29 ? -18.938 17.359 5.445 1 97.06 29 ILE B CA 1
ATOM 1435 C C . ILE B 1 29 ? -20.219 17.984 5.984 1 97.06 29 ILE B C 1
ATOM 1437 O O . ILE B 1 29 ? -21.25 17.312 6.078 1 97.06 29 ILE B O 1
ATOM 1441 N N . GLY B 1 30 ? -20.094 19.25 6.434 1 97.5 30 GLY B N 1
ATOM 1442 C CA . GLY B 1 30 ? -21.266 19.938 6.949 1 97.5 30 GLY B CA 1
ATOM 1443 C C . GLY B 1 30 ? -21.375 19.875 8.461 1 97.5 30 GLY B C 1
ATOM 1444 O O . GLY B 1 30 ? -22.469 19.672 8.992 1 97.5 30 GLY B O 1
ATOM 1445 N N . ILE B 1 31 ? -20.281 19.953 9.203 1 97.94 31 ILE B N 1
ATOM 1446 C CA . ILE B 1 31 ? -20.281 20.047 10.656 1 97.94 31 ILE B CA 1
ATOM 1447 C C . ILE B 1 31 ? -19.312 21.141 11.109 1 97.94 31 ILE B C 1
ATOM 1449 O O . ILE B 1 31 ? -18.609 21.734 10.289 1 97.94 31 ILE B O 1
ATOM 1453 N N . SER B 1 32 ? -19.344 21.406 12.438 1 98.19 32 SER B N 1
ATOM 1454 C CA . SER B 1 32 ? -18.484 22.453 12.961 1 98.19 32 SER B CA 1
ATOM 1455 C C . SER B 1 32 ? -17.031 21.969 13.062 1 98.19 32 SER B C 1
ATOM 1457 O O . SER B 1 32 ? -16.781 20.781 13.227 1 98.19 32 SER B O 1
ATOM 1459 N N . PRO B 1 33 ? -16.125 22.922 13 1 98.44 33 PRO B N 1
ATOM 1460 C CA . PRO B 1 33 ? -14.711 22.547 13.117 1 98.44 33 PRO B CA 1
ATOM 1461 C C . PRO B 1 33 ? -14.391 21.844 14.438 1 98.44 33 PRO B C 1
ATOM 1463 O O . PRO B 1 33 ? -13.688 20.828 14.445 1 98.44 33 PRO B O 1
ATOM 1466 N N . PRO B 1 34 ? -14.93 22.312 15.594 1 98.5 34 PRO B N 1
ATOM 1467 C CA . PRO B 1 34 ? -14.656 21.578 16.828 1 98.5 34 PRO B CA 1
ATOM 1468 C C . PRO B 1 34 ? -15.195 20.156 16.797 1 98.5 34 PRO B C 1
ATOM 1470 O O . PRO B 1 34 ? -14.523 19.234 17.266 1 98.5 34 PRO B O 1
ATOM 1473 N N . ALA B 1 35 ? -16.328 19.938 16.281 1 98.25 35 ALA B N 1
ATOM 1474 C CA . ALA B 1 35 ? -16.906 18.594 16.156 1 98.25 35 ALA B CA 1
ATOM 1475 C C . ALA B 1 35 ? -16.047 17.719 15.242 1 98.25 35 ALA B C 1
ATOM 1477 O O . ALA B 1 35 ? -15.875 16.531 15.516 1 98.25 35 ALA B O 1
ATOM 1478 N N . MET B 1 36 ? -15.625 18.312 14.148 1 98.56 36 MET B N 1
ATOM 1479 C CA . MET B 1 36 ? -14.766 17.594 13.219 1 98.56 36 MET B CA 1
ATOM 1480 C C . MET B 1 36 ? -13.492 17.125 13.906 1 98.56 36 MET B C 1
ATOM 1482 O O . MET B 1 36 ? -13.102 15.961 13.773 1 98.56 36 MET B O 1
ATOM 1486 N N . LEU B 1 37 ? -12.891 18 14.641 1 98.19 37 LEU B N 1
ATOM 1487 C CA . LEU B 1 37 ? -11.672 17.672 15.367 1 98.19 37 LEU B CA 1
ATOM 1488 C C . LEU B 1 37 ? -11.898 16.484 16.297 1 98.19 37 LEU B C 1
ATOM 1490 O O . LEU B 1 37 ? -11.07 15.578 16.375 1 98.19 37 LEU B O 1
ATOM 1494 N N . GLU B 1 38 ? -12.938 16.5 16.953 1 98 38 GLU B N 1
ATOM 1495 C CA . GLU B 1 38 ? -13.281 15.43 17.875 1 98 38 GLU B CA 1
ATOM 1496 C C . GLU B 1 38 ? -13.484 14.109 17.156 1 98 38 GLU B C 1
ATOM 1498 O O . GLU B 1 38 ? -13.039 13.062 17.609 1 98 38 GLU B O 1
ATOM 1503 N N . ARG B 1 39 ? -14.18 14.203 16.031 1 98 39 ARG B N 1
ATOM 1504 C CA . ARG B 1 39 ? -14.422 13 15.242 1 98 39 ARG B CA 1
ATOM 1505 C C . ARG B 1 39 ? -13.109 12.383 14.766 1 98 39 ARG B C 1
ATOM 1507 O O . ARG B 1 39 ? -12.906 11.18 14.891 1 98 39 ARG B O 1
ATOM 1514 N N . VAL B 1 40 ? -12.258 13.172 14.219 1 98.38 40 VAL B N 1
ATOM 1515 C CA . VAL B 1 40 ? -10.984 12.672 13.703 1 98.38 40 VAL B CA 1
ATOM 1516 C C . VAL B 1 40 ? -10.156 12.094 14.844 1 98.38 40 VAL B C 1
ATOM 1518 O O . VAL B 1 40 ? -9.562 11.016 14.711 1 98.38 40 VAL B O 1
ATOM 1521 N N . LYS B 1 41 ? -10.148 12.844 15.945 1 97.88 41 LYS B N 1
ATOM 1522 C CA . LYS B 1 41 ? -9.422 12.359 17.109 1 97.88 41 LYS B CA 1
ATOM 1523 C C . LYS B 1 41 ? -9.945 11.008 17.578 1 97.88 41 LYS B C 1
ATOM 1525 O O . LYS B 1 41 ? -9.172 10.117 17.922 1 97.88 41 LYS B O 1
ATOM 1530 N N . ARG B 1 42 ? -11.18 10.867 17.625 1 97.81 42 ARG B N 1
ATOM 1531 C CA . ARG B 1 42 ? -11.805 9.609 18.016 1 97.81 42 ARG B CA 1
ATOM 1532 C C . ARG B 1 42 ? -11.406 8.484 17.062 1 97.81 42 ARG B C 1
ATOM 1534 O O . ARG B 1 42 ? -11.133 7.363 17.5 1 97.81 42 ARG B O 1
ATOM 1541 N N . LEU B 1 43 ? -11.43 8.805 15.773 1 98.38 43 LEU B N 1
ATOM 1542 C CA . LEU B 1 43 ? -11.031 7.824 14.773 1 98.38 43 LEU B CA 1
ATOM 1543 C C . LEU B 1 43 ? -9.578 7.41 14.961 1 98.38 43 LEU B C 1
ATOM 1545 O O . LEU B 1 43 ? -9.227 6.246 14.75 1 98.38 43 LEU B O 1
ATOM 1549 N N . GLU B 1 44 ? -8.734 8.305 15.352 1 98 44 GLU B N 1
ATOM 1550 C CA . GLU B 1 44 ? -7.336 8.008 15.641 1 98 44 GLU B CA 1
ATOM 1551 C C . GLU B 1 44 ? -7.195 7.172 16.906 1 98 44 GLU B C 1
ATOM 1553 O O . GLU B 1 44 ? -6.504 6.156 16.922 1 98 44 GLU B O 1
ATOM 1558 N N . LEU B 1 45 ? -7.871 7.547 17.969 1 97.56 45 LEU B N 1
ATOM 1559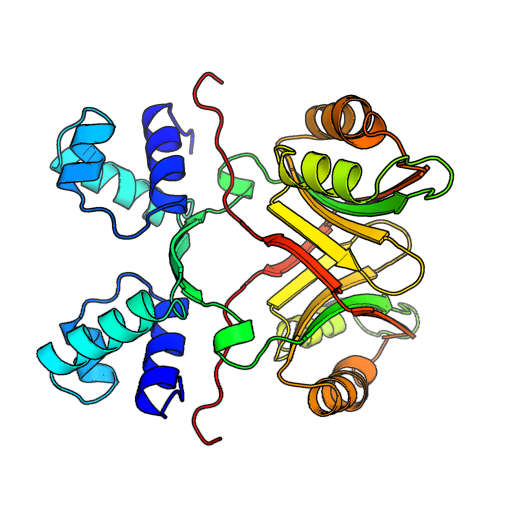 C CA . LEU B 1 45 ? -7.77 6.883 19.266 1 97.56 45 LEU B CA 1
ATOM 1560 C C . LEU B 1 45 ? -8.312 5.461 19.203 1 97.56 45 LEU B C 1
ATOM 1562 O O . LEU B 1 45 ? -7.816 4.566 19.875 1 97.56 45 LEU B O 1
ATOM 1566 N N . SER B 1 46 ? -9.297 5.297 18.344 1 97.44 46 SER B N 1
ATOM 1567 C CA . SER B 1 46 ? -9.898 3.979 18.203 1 97.44 46 SER B CA 1
ATOM 1568 C C . SER B 1 46 ? -9.023 3.059 17.359 1 97.44 46 SER B C 1
ATOM 1570 O O . SER B 1 46 ? -9.305 1.863 17.25 1 97.44 46 SER B O 1
ATOM 1572 N N . GLY B 1 47 ? -8.023 3.627 16.703 1 97.62 47 GLY B N 1
ATOM 1573 C CA . GLY B 1 47 ? -7.125 2.834 15.883 1 97.62 47 GLY B CA 1
ATOM 1574 C C . GLY B 1 47 ? -7.617 2.656 14.461 1 97.62 47 GLY B C 1
ATOM 1575 O O . GLY B 1 47 ? -7.023 1.907 13.68 1 97.62 47 GLY B O 1
ATOM 1576 N N . ILE B 1 48 ? -8.742 3.291 14.125 1 98 48 ILE B N 1
ATOM 1577 C CA . ILE B 1 48 ? -9.234 3.234 12.75 1 98 48 ILE B CA 1
ATOM 1578 C C . ILE B 1 48 ? -8.273 3.977 11.828 1 98 48 ILE B C 1
ATOM 1580 O O . ILE B 1 48 ? -7.891 3.461 10.773 1 98 48 ILE B O 1
ATOM 1584 N N . ILE B 1 49 ? -8.016 5.207 12.234 1 98.06 49 ILE B N 1
ATOM 1585 C CA . ILE B 1 49 ? -6.887 5.883 11.594 1 98.06 49 ILE B CA 1
ATOM 1586 C C . ILE B 1 49 ? -5.59 5.508 12.305 1 98.06 49 ILE B C 1
ATOM 1588 O O . ILE B 1 49 ? -5.43 5.781 13.5 1 98.06 49 ILE B O 1
ATOM 1592 N N . THR B 1 50 ? -4.68 4.938 11.586 1 96.81 50 THR B N 1
ATOM 1593 C CA . THR B 1 50 ? -3.465 4.449 12.219 1 96.81 50 THR B CA 1
ATOM 1594 C C . THR B 1 50 ? -2.318 5.438 12.031 1 96.81 50 THR B C 1
ATOM 1596 O O . THR B 1 50 ? -1.256 5.289 12.641 1 96.81 50 THR B O 1
ATOM 1599 N N . GLY B 1 51 ? -2.545 6.457 11.188 1 96.62 51 GLY B N 1
ATOM 1600 C CA . GLY B 1 51 ? -1.546 7.492 10.977 1 96.62 51 GLY B CA 1
ATOM 1601 C C . GLY B 1 51 ? -1.734 8.25 9.68 1 96.62 51 GLY B C 1
ATOM 1602 O O . GLY B 1 51 ? -2.623 7.93 8.891 1 96.62 51 GLY B O 1
ATOM 1603 N N . PHE B 1 52 ? -0.972 9.258 9.547 1 97.69 52 PHE B N 1
ATOM 1604 C CA . PHE B 1 52 ? -0.875 10.047 8.32 1 97.69 52 PHE B CA 1
ATOM 1605 C C . PHE B 1 52 ? 0.532 9.977 7.742 1 97.69 52 PHE B C 1
ATOM 1607 O O . PHE B 1 52 ? 1.517 10.125 8.469 1 97.69 52 PHE B O 1
ATOM 1614 N N . THR B 1 53 ? 0.576 9.727 6.438 1 97.81 53 THR B N 1
ATOM 1615 C CA . THR B 1 53 ? 1.899 9.5 5.867 1 97.81 53 THR B CA 1
ATOM 1616 C C . THR B 1 53 ? 2.039 10.203 4.523 1 97.81 53 THR B C 1
ATOM 1618 O O . THR B 1 53 ? 1.042 10.453 3.84 1 97.81 53 THR B O 1
ATOM 1621 N N . ALA B 1 54 ? 3.273 10.508 4.164 1 97.88 54 ALA B N 1
ATOM 1622 C CA . ALA B 1 54 ? 3.576 10.961 2.809 1 97.88 54 ALA B CA 1
ATOM 1623 C C . ALA B 1 54 ? 3.633 9.781 1.839 1 97.88 54 ALA B C 1
ATOM 1625 O O . ALA B 1 54 ? 4.164 8.719 2.174 1 97.88 54 ALA B O 1
ATOM 1626 N N . GLN B 1 55 ? 3.031 9.945 0.754 1 97 55 GLN B N 1
ATOM 1627 C CA . GLN B 1 55 ? 3.207 9.016 -0.356 1 97 55 GLN B CA 1
ATOM 1628 C C . GLN B 1 55 ? 4.379 9.43 -1.241 1 97 55 GLN B C 1
ATOM 1630 O O . GLN B 1 55 ? 4.441 10.57 -1.703 1 97 55 GLN B O 1
ATOM 1635 N N . VAL B 1 56 ? 5.297 8.508 -1.421 1 96.94 56 VAL B N 1
ATOM 1636 C CA . VAL B 1 56 ? 6.52 8.812 -2.152 1 96.94 56 VAL B CA 1
ATOM 1637 C C . VAL B 1 56 ? 6.562 8 -3.447 1 96.94 56 VAL B C 1
ATOM 1639 O O . VAL B 1 56 ? 6.227 6.812 -3.455 1 96.94 56 VAL B O 1
ATOM 1642 N N . ASP B 1 57 ? 6.949 8.656 -4.531 1 96.06 57 ASP B N 1
ATOM 1643 C CA . ASP B 1 57 ? 7.133 7.984 -5.812 1 96.06 57 ASP B CA 1
ATOM 1644 C C . ASP B 1 57 ? 8.398 7.133 -5.812 1 96.06 57 ASP B C 1
ATOM 1646 O O . ASP B 1 57 ? 9.508 7.668 -5.859 1 96.06 57 ASP B O 1
ATOM 1650 N N . ARG B 1 58 ? 8.211 5.887 -5.844 1 93.81 58 ARG B N 1
ATOM 1651 C CA . ARG B 1 58 ? 9.312 4.945 -5.703 1 93.81 58 ARG B CA 1
ATOM 1652 C C . ARG B 1 58 ? 10.336 5.129 -6.82 1 93.81 58 ARG B C 1
ATOM 1654 O O . ARG B 1 58 ? 11.547 5.074 -6.578 1 93.81 58 ARG B O 1
ATOM 1661 N N . ASP B 1 59 ? 9.883 5.336 -8.023 1 93.94 59 ASP B N 1
ATOM 1662 C CA . ASP B 1 59 ? 10.766 5.496 -9.18 1 93.94 59 ASP B CA 1
ATOM 1663 C C . ASP B 1 59 ? 11.6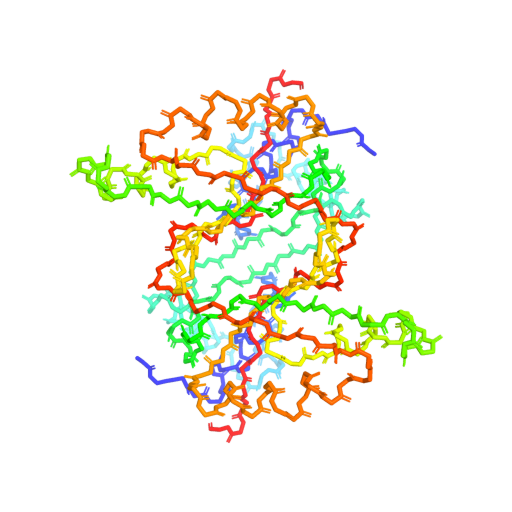41 6.738 -9.031 1 93.94 59 ASP B C 1
ATOM 1665 O O . ASP B 1 59 ? 12.844 6.688 -9.273 1 93.94 59 ASP B O 1
ATOM 1669 N N . LYS B 1 60 ? 11.039 7.727 -8.57 1 95.56 60 LYS B N 1
ATOM 1670 C CA . LYS B 1 60 ? 11.734 9.008 -8.5 1 95.56 60 LYS B CA 1
ATOM 1671 C C . LYS B 1 60 ? 12.766 9.016 -7.375 1 95.56 60 LYS B C 1
ATOM 1673 O O . LYS B 1 60 ? 13.672 9.852 -7.363 1 95.56 60 LYS B O 1
ATOM 1678 N N . VAL B 1 61 ? 12.602 8.07 -6.457 1 95.81 61 VAL B N 1
ATOM 1679 C CA . VAL B 1 61 ? 13.586 8.055 -5.383 1 95.81 61 VAL B CA 1
ATOM 1680 C C . VAL B 1 61 ? 14.57 6.902 -5.598 1 95.81 61 VAL B C 1
ATOM 1682 O O . VAL B 1 61 ? 15.352 6.578 -4.703 1 95.81 61 VAL B O 1
ATOM 1685 N N . GLY B 1 62 ? 14.5 6.238 -6.66 1 94.38 62 GLY B N 1
ATOM 1686 C CA . GLY B 1 62 ? 15.539 5.297 -7.062 1 94.38 62 GLY B CA 1
ATOM 1687 C C . GLY B 1 62 ? 15.203 3.859 -6.707 1 94.38 62 GLY B C 1
ATOM 1688 O O . GLY B 1 62 ? 16.078 2.994 -6.715 1 94.38 62 GLY B O 1
ATOM 1689 N N . TYR B 1 63 ? 13.992 3.619 -6.344 1 95 63 TYR B N 1
ATOM 1690 C CA . TYR B 1 63 ? 13.562 2.268 -6.008 1 95 63 TYR B CA 1
ATOM 1691 C C . TYR B 1 63 ? 12.484 1.786 -6.973 1 95 63 TYR B C 1
ATOM 1693 O O . TYR B 1 63 ? 11.438 1.283 -6.547 1 95 63 TYR B O 1
ATOM 1701 N N . GLY B 1 64 ? 12.82 1.878 -8.219 1 94.12 64 GLY B N 1
ATOM 1702 C CA . GLY B 1 64 ? 11.828 1.646 -9.258 1 94.12 64 GLY B CA 1
ATOM 1703 C C . GLY B 1 64 ? 11.648 0.177 -9.594 1 94.12 64 GLY B C 1
ATOM 1704 O O . GLY B 1 64 ? 10.672 -0.203 -10.242 1 94.12 64 GLY B O 1
ATOM 1705 N N . LEU B 1 65 ? 12.609 -0.665 -9.211 1 97.19 65 LEU B N 1
ATOM 1706 C CA . LEU B 1 65 ? 12.461 -2.092 -9.469 1 97.19 65 LEU B CA 1
ATOM 1707 C C . LEU B 1 65 ? 11.562 -2.742 -8.422 1 97.19 65 LEU B C 1
ATOM 1709 O O . LEU B 1 65 ? 11.953 -2.898 -7.266 1 97.19 65 LEU B O 1
ATOM 1713 N N . LEU B 1 66 ? 10.391 -3.082 -8.859 1 97.56 66 LEU B N 1
ATOM 1714 C CA . LEU B 1 66 ? 9.367 -3.68 -8.008 1 97.56 66 LEU B CA 1
ATOM 1715 C C . LEU B 1 66 ? 9.156 -5.148 -8.359 1 97.56 66 LEU B C 1
ATOM 1717 O O . LEU B 1 66 ? 9.047 -5.5 -9.531 1 97.56 66 LEU B O 1
ATOM 1721 N N . ALA B 1 67 ? 9.156 -5.961 -7.32 1 97.94 67 ALA B N 1
ATOM 1722 C CA . ALA B 1 67 ? 9.008 -7.398 -7.535 1 97.94 67 ALA B CA 1
ATOM 1723 C C . ALA B 1 67 ? 7.957 -7.988 -6.594 1 97.94 67 ALA B C 1
ATOM 1725 O O . ALA B 1 67 ? 7.844 -7.57 -5.441 1 97.94 67 ALA B O 1
ATOM 1726 N N . ILE B 1 68 ? 7.207 -8.922 -7.148 1 98.06 68 ILE B N 1
ATOM 1727 C CA . ILE B 1 68 ? 6.344 -9.797 -6.359 1 98.06 68 ILE B CA 1
ATOM 1728 C C . ILE B 1 68 ? 6.996 -11.164 -6.207 1 98.06 68 ILE B C 1
ATOM 1730 O O . ILE B 1 68 ? 7.297 -11.836 -7.199 1 98.06 68 ILE B O 1
ATOM 1734 N N . ILE B 1 69 ? 7.172 -11.539 -4.922 1 97.56 69 ILE B N 1
ATOM 1735 C CA . ILE B 1 69 ? 7.867 -12.789 -4.648 1 97.56 69 ILE B CA 1
ATOM 1736 C C . ILE B 1 69 ? 6.926 -13.758 -3.936 1 97.56 69 ILE B C 1
ATOM 1738 O O . ILE B 1 69 ? 6.332 -13.414 -2.91 1 97.56 69 ILE B O 1
ATOM 1742 N N . ILE B 1 70 ? 6.816 -14.914 -4.512 1 96.81 70 ILE B N 1
ATOM 1743 C CA . ILE B 1 70 ? 6.086 -16 -3.875 1 96.81 70 ILE B CA 1
ATOM 1744 C C . ILE B 1 70 ? 7.07 -16.969 -3.229 1 96.81 70 ILE B C 1
ATOM 1746 O O . ILE B 1 70 ? 8.008 -17.438 -3.877 1 96.81 70 ILE B O 1
ATOM 1750 N N . VAL B 1 71 ? 6.777 -17.25 -1.933 1 95.94 71 VAL B N 1
ATOM 1751 C CA . VAL B 1 71 ? 7.688 -18.094 -1.165 1 95.94 71 VAL B CA 1
ATOM 1752 C C . VAL B 1 71 ? 6.945 -19.328 -0.653 1 95.94 71 VAL B C 1
ATOM 1754 O O . VAL B 1 71 ? 5.836 -19.219 -0.123 1 95.94 71 VAL B O 1
ATOM 1757 N N . SER B 1 72 ? 7.547 -20.453 -0.881 1 94.19 72 SER B N 1
ATOM 1758 C CA . SER B 1 72 ? 7.074 -21.688 -0.289 1 94.19 72 SER B CA 1
ATOM 1759 C C . SER B 1 72 ? 8.031 -22.188 0.792 1 94.19 72 SER B C 1
ATOM 1761 O O . SER B 1 72 ? 9.25 -22.109 0.634 1 94.19 72 SER B O 1
ATOM 1763 N N . VAL B 1 73 ? 7.41 -22.641 1.856 1 91.88 73 VAL B N 1
ATOM 1764 C CA . VAL B 1 73 ? 8.195 -23.109 2.998 1 91.88 73 VAL B CA 1
ATOM 1765 C C . VAL B 1 73 ? 8 -24.609 3.184 1 91.88 73 VAL B C 1
ATOM 1767 O O . VAL B 1 73 ? 6.902 -25.125 2.992 1 91.88 73 VAL B O 1
ATOM 1770 N N . ASN B 1 74 ? 9.078 -25.25 3.439 1 86.88 74 ASN B N 1
ATOM 1771 C CA . ASN B 1 74 ? 9.023 -26.656 3.863 1 86.88 74 ASN B CA 1
ATOM 1772 C C . ASN B 1 74 ? 8.906 -26.766 5.379 1 86.88 74 ASN B C 1
ATOM 1774 O O . ASN B 1 74 ? 9.883 -26.562 6.102 1 86.88 74 ASN B O 1
ATOM 1778 N N . LEU B 1 75 ? 7.793 -27.109 5.75 1 72.5 75 LEU B N 1
ATOM 1779 C CA . LEU B 1 75 ? 7.504 -27.125 7.18 1 72.5 75 LEU B CA 1
ATOM 1780 C C . LEU B 1 75 ? 8.297 -28.219 7.879 1 72.5 75 LEU B C 1
ATOM 1782 O O . LEU B 1 75 ? 8.523 -28.156 9.086 1 72.5 75 LEU B O 1
ATOM 1786 N N . HIS B 1 76 ? 8.523 -29.188 7.152 1 71.88 76 HIS B N 1
ATOM 1787 C CA . HIS B 1 76 ? 9.281 -30.266 7.77 1 71.88 76 HIS B CA 1
ATOM 1788 C C . HIS B 1 76 ? 10.711 -29.828 8.07 1 71.88 76 HIS B C 1
ATOM 1790 O O . HIS B 1 76 ? 11.414 -30.484 8.844 1 71.88 76 HIS B O 1
ATOM 1796 N N . GLN B 1 77 ? 11.094 -28.875 7.445 1 65.06 77 GLN B N 1
ATOM 1797 C CA . GLN B 1 77 ? 12.461 -28.406 7.617 1 65.06 77 GLN B CA 1
ATOM 1798 C C . GLN B 1 77 ? 12.531 -27.219 8.578 1 65.06 77 GLN B C 1
ATOM 1800 O O . GLN B 1 77 ? 13.617 -26.703 8.859 1 65.06 77 GLN B O 1
ATOM 1805 N N . VAL B 1 78 ? 11.375 -26.688 8.766 1 61.97 78 VAL B N 1
ATOM 1806 C CA . VAL B 1 78 ? 11.422 -25.5 9.617 1 61.97 78 VAL B CA 1
ATOM 1807 C C . VAL B 1 78 ? 11.023 -25.859 11.047 1 61.97 78 VAL B C 1
ATOM 1809 O O . VAL B 1 78 ? 10.055 -26.594 11.258 1 61.97 78 VAL B O 1
ATOM 1812 N N . SER B 1 79 ? 11.922 -25.688 11.961 1 64.06 79 SER B N 1
ATOM 1813 C CA . SER B 1 79 ? 11.625 -25.906 13.375 1 64.06 79 SER B CA 1
ATOM 1814 C C . SER B 1 79 ? 10.43 -25.078 13.82 1 64.06 79 SER B C 1
ATOM 1816 O O . SER B 1 79 ? 9.656 -25.5 14.68 1 64.06 79 SER B O 1
ATOM 1818 N N . SER B 1 80 ? 10.18 -23.953 13.156 1 80.44 80 SER B N 1
ATOM 1819 C CA . SER B 1 80 ? 9.141 -23.047 13.648 1 80.44 80 SER B CA 1
ATOM 1820 C C . SER B 1 80 ? 8.719 -22.062 12.578 1 80.44 80 SER B C 1
ATOM 1822 O O . SER B 1 80 ? 9.531 -21.266 12.102 1 80.44 80 SER B O 1
ATOM 1824 N N . LEU B 1 81 ? 7.465 -22.203 12.055 1 87 81 LEU B N 1
ATOM 1825 C CA . LEU B 1 81 ? 6.871 -21.234 11.148 1 87 81 LEU B CA 1
ATOM 1826 C C . LEU B 1 81 ? 6.961 -19.828 11.727 1 87 81 LEU B C 1
ATOM 1828 O O . LEU B 1 81 ? 7.137 -18.859 10.984 1 87 81 LEU B O 1
ATOM 1832 N N . THR B 1 82 ? 6.938 -19.797 13.008 1 91.06 82 THR B N 1
ATOM 1833 C CA . THR B 1 82 ? 7.035 -18.516 13.703 1 91.06 82 THR B CA 1
ATOM 1834 C C . THR B 1 82 ? 8.398 -17.875 13.453 1 91.06 82 THR B C 1
ATOM 1836 O O . THR B 1 82 ? 8.492 -16.656 13.266 1 91.06 82 THR B O 1
ATOM 1839 N N . ALA B 1 83 ? 9.359 -18.672 13.453 1 90.56 83 ALA B N 1
ATOM 1840 C CA . ALA B 1 83 ? 10.703 -18.141 13.211 1 90.56 83 ALA B CA 1
ATOM 1841 C C . ALA B 1 83 ? 10.836 -17.594 11.797 1 90.56 83 ALA B C 1
ATOM 1843 O O . ALA B 1 83 ? 11.469 -16.562 11.578 1 90.56 83 ALA B O 1
ATOM 1844 N N . VAL B 1 84 ? 10.281 -18.266 10.867 1 92.56 84 VAL B N 1
ATOM 1845 C CA . VAL B 1 84 ? 10.289 -17.812 9.484 1 92.56 84 VAL B CA 1
ATOM 1846 C C . VAL B 1 84 ? 9.57 -16.469 9.367 1 92.56 84 VAL B C 1
ATOM 1848 O O . VAL B 1 84 ? 10.078 -15.531 8.758 1 92.56 84 VAL B O 1
ATOM 1851 N N . LYS B 1 85 ? 8.43 -16.391 9.984 1 95.19 85 LYS B N 1
ATOM 1852 C CA . LYS B 1 85 ? 7.617 -15.18 9.953 1 95.19 85 LYS B CA 1
ATOM 1853 C C . LYS B 1 85 ? 8.383 -13.992 10.539 1 95.19 85 LYS B C 1
ATOM 1855 O O . LYS B 1 85 ? 8.344 -12.891 9.984 1 95.19 85 LYS B O 1
ATOM 1860 N N . GLU B 1 86 ? 9.031 -14.195 11.617 1 94.56 86 GLU B N 1
ATOM 1861 C CA . GLU B 1 86 ? 9.781 -13.125 12.273 1 94.56 86 GLU B CA 1
ATOM 1862 C C . GLU B 1 86 ? 10.906 -12.609 11.383 1 94.56 86 GLU B C 1
ATOM 1864 O O . GLU B 1 86 ? 11.156 -11.406 11.32 1 94.56 86 GLU B O 1
ATOM 1869 N N . LYS B 1 87 ? 11.547 -13.5 10.719 1 94.06 87 LYS B N 1
ATOM 1870 C CA . LYS B 1 87 ? 12.625 -13.109 9.82 1 94.06 87 LYS B CA 1
ATOM 1871 C C . LYS B 1 87 ? 12.086 -12.352 8.609 1 94.06 87 LYS B C 1
ATOM 1873 O O . LYS B 1 87 ? 12.68 -11.352 8.18 1 94.06 87 LYS B O 1
ATOM 1878 N N . LEU B 1 88 ? 10.984 -12.867 8.055 1 95.25 88 LEU B N 1
ATOM 1879 C CA . LEU B 1 88 ? 10.375 -12.195 6.906 1 95.25 88 LEU B CA 1
ATOM 1880 C C . LEU B 1 88 ? 9.953 -10.773 7.27 1 95.25 88 LEU B C 1
ATOM 1882 O O . LEU B 1 88 ? 10.164 -9.844 6.484 1 95.25 88 LEU B O 1
ATOM 1886 N N . LYS B 1 89 ? 9.445 -10.57 8.461 1 94.75 89 LYS B N 1
ATOM 1887 C CA . LYS B 1 89 ? 8.984 -9.266 8.938 1 94.75 89 LYS B CA 1
ATOM 1888 C C . LYS B 1 89 ? 10.141 -8.273 9.031 1 94.75 89 LYS B C 1
ATOM 1890 O O . LYS B 1 89 ? 9.945 -7.07 8.867 1 94.75 89 LYS B O 1
ATOM 1895 N N . ALA B 1 90 ? 11.297 -8.766 9.234 1 93.75 90 ALA B N 1
ATOM 1896 C CA . ALA B 1 90 ? 12.445 -7.914 9.539 1 93.75 90 ALA B CA 1
ATOM 1897 C C . ALA B 1 90 ? 13.203 -7.539 8.266 1 93.75 90 ALA B C 1
ATOM 1899 O O . ALA B 1 90 ? 14.125 -6.719 8.305 1 93.75 90 ALA B O 1
ATOM 1900 N N . LEU B 1 91 ? 12.836 -8.148 7.18 1 92.75 91 LEU B N 1
ATOM 1901 C CA . LEU B 1 91 ? 13.586 -7.949 5.945 1 92.75 91 LEU B CA 1
ATOM 1902 C C . LEU B 1 91 ? 13.453 -6.512 5.453 1 92.75 91 LEU B C 1
ATOM 1904 O O . LEU B 1 91 ? 12.344 -5.973 5.391 1 92.75 91 LEU B O 1
ATOM 1908 N N . ASP B 1 92 ? 14.594 -6.109 5 1 87.25 92 ASP B N 1
ATOM 1909 C CA . ASP B 1 92 ? 14.609 -4.793 4.363 1 87.25 92 ASP B CA 1
ATOM 1910 C C . ASP B 1 92 ? 14.008 -4.855 2.961 1 87.25 92 ASP B C 1
ATOM 1912 O O . ASP B 1 92 ? 13.719 -5.938 2.449 1 87.25 92 ASP B O 1
ATOM 1916 N N . TYR B 1 93 ? 13.633 -3.787 2.385 1 93.56 93 TYR B N 1
ATOM 1917 C CA . TYR B 1 93 ? 13.164 -3.619 1.014 1 93.56 93 TYR B CA 1
ATOM 1918 C C . TYR B 1 93 ? 11.75 -4.152 0.853 1 93.56 93 TYR B C 1
ATOM 1920 O O . TYR B 1 93 ? 11.086 -3.873 -0.147 1 93.56 93 TYR B O 1
ATOM 1928 N N . VAL B 1 94 ? 11.398 -5.094 1.845 1 96.88 94 VAL B N 1
ATOM 1929 C CA . VAL B 1 94 ? 10.055 -5.652 1.764 1 96.88 94 VAL B CA 1
ATOM 1930 C C . VAL B 1 94 ? 9.031 -4.605 2.201 1 96.88 94 VAL B C 1
ATOM 1932 O O . VAL B 1 94 ? 9.07 -4.125 3.334 1 96.88 94 VAL B O 1
ATOM 1935 N N . LEU B 1 95 ? 8.172 -4.324 1.276 1 96.25 95 LEU B N 1
ATOM 1936 C CA . LEU B 1 95 ? 7.117 -3.352 1.555 1 96.25 95 LEU B CA 1
ATOM 1937 C C . LEU B 1 95 ? 5.902 -4.031 2.182 1 96.25 95 LEU B C 1
ATOM 1939 O O . LEU B 1 95 ? 5.297 -3.496 3.111 1 96.25 95 LEU B O 1
ATOM 1943 N N . GLU B 1 96 ? 5.555 -5.145 1.637 1 97.31 96 GLU B N 1
ATOM 1944 C CA . GLU B 1 96 ? 4.441 -5.949 2.135 1 97.31 96 GLU B CA 1
ATOM 1945 C C . GLU B 1 96 ? 4.812 -7.43 2.195 1 97.31 96 GLU B C 1
ATOM 1947 O O . GLU B 1 96 ? 5.586 -7.914 1.367 1 97.31 96 GLU B O 1
ATOM 1952 N N . CYS B 1 97 ? 4.238 -8.078 3.139 1 98.06 97 CYS B N 1
ATOM 1953 C CA . CYS B 1 97 ? 4.406 -9.523 3.312 1 98.06 97 CYS B CA 1
ATOM 1954 C C . CYS B 1 97 ? 3.135 -10.156 3.867 1 98.06 97 CYS B C 1
ATOM 1956 O O . CYS B 1 97 ? 2.641 -9.742 4.918 1 98.06 97 CYS B O 1
ATOM 1958 N N . TYR B 1 98 ? 2.664 -11.125 3.146 1 98 98 TYR B N 1
ATOM 1959 C CA . TYR B 1 98 ? 1.413 -11.781 3.512 1 98 98 TYR B CA 1
ATOM 1960 C C . TYR B 1 98 ? 1.592 -13.289 3.596 1 98 98 TYR B C 1
ATOM 1962 O O . TYR B 1 98 ? 2.279 -13.883 2.762 1 98 98 TYR B O 1
ATOM 1970 N N . GLN B 1 99 ? 0.988 -13.859 4.641 1 97.75 99 GLN B N 1
ATOM 1971 C CA . GLN B 1 99 ? 0.753 -15.305 4.633 1 97.75 99 GLN B CA 1
ATOM 1972 C C . GLN B 1 99 ? -0.537 -15.648 3.895 1 97.75 99 GLN B C 1
ATOM 1974 O O . GLN B 1 99 ? -1.58 -15.039 4.141 1 97.75 99 GLN B O 1
ATOM 1979 N N . LEU B 1 100 ? -0.431 -16.609 3.047 1 97.81 100 LEU B N 1
ATOM 1980 C CA . LEU B 1 100 ? -1.548 -16.844 2.139 1 97.81 100 LEU B CA 1
ATOM 1981 C C . LEU B 1 100 ? -2.137 -18.234 2.348 1 97.81 100 LEU B C 1
ATOM 1983 O O . LEU B 1 100 ? -1.48 -19.125 2.912 1 97.81 100 LEU B O 1
ATOM 1987 N N . THR B 1 101 ? -3.42 -18.406 1.919 1 96.25 101 THR B N 1
ATOM 1988 C CA . THR B 1 101 ? -4.012 -19.734 1.745 1 96.25 101 THR B CA 1
ATOM 1989 C C . THR B 1 101 ? -3.615 -20.328 0.398 1 96.25 101 THR B C 1
ATOM 1991 O O . THR B 1 101 ? -3.199 -19.609 -0.509 1 96.25 101 THR B O 1
ATOM 1994 N N . GLY B 1 102 ? -3.779 -21.641 0.313 1 89.25 102 GLY B N 1
ATOM 1995 C CA . GLY B 1 102 ? -3.541 -22.281 -0.969 1 89.25 102 GLY B CA 1
ATOM 1996 C C . GLY B 1 102 ? -2.205 -23 -1.037 1 89.25 102 GLY B C 1
ATOM 1997 O O . GLY B 1 102 ? -1.748 -23.562 -0.042 1 89.25 102 GLY B O 1
ATOM 1998 N N . ASP B 1 103 ? -1.575 -22.953 -2.232 1 85.38 103 ASP B N 1
ATOM 1999 C CA . ASP B 1 103 ? -0.425 -23.812 -2.504 1 85.38 103 ASP B CA 1
ATOM 2000 C C . ASP B 1 103 ? 0.884 -23.094 -2.193 1 85.38 103 ASP B C 1
ATOM 2002 O O . ASP B 1 103 ? 1.958 -23.703 -2.244 1 85.38 103 ASP B O 1
ATOM 2006 N N . VAL B 1 104 ? 0.763 -21.828 -1.919 1 89.06 104 VAL B N 1
ATOM 2007 C CA . VAL B 1 104 ? 1.959 -21.078 -1.554 1 89.06 104 VAL B CA 1
ATOM 2008 C C . VAL B 1 104 ? 1.804 -20.5 -0.143 1 89.06 104 VAL B C 1
ATOM 2010 O O . VAL B 1 104 ? 0.692 -20.438 0.389 1 89.06 104 VAL B O 1
ATOM 2013 N N . ASP B 1 105 ? 2.922 -20.125 0.438 1 95 105 ASP B N 1
ATOM 2014 C CA . ASP B 1 105 ? 2.883 -19.781 1.856 1 95 105 ASP B CA 1
ATOM 2015 C C . ASP B 1 105 ? 2.9 -18.266 2.057 1 95 105 ASP B C 1
ATOM 2017 O O . ASP B 1 105 ? 2.07 -17.719 2.787 1 95 105 ASP B O 1
ATOM 2021 N N . PHE B 1 106 ? 3.865 -17.609 1.329 1 97.31 106 PHE B N 1
ATOM 2022 C CA . PHE B 1 106 ? 4.004 -16.172 1.558 1 97.31 106 PHE B CA 1
ATOM 2023 C C . PHE B 1 106 ? 4.109 -15.422 0.235 1 97.31 106 PHE B C 1
ATOM 2025 O O . PHE B 1 106 ? 4.621 -15.961 -0.75 1 97.31 106 PHE B O 1
ATOM 2032 N N . MET B 1 107 ? 3.627 -14.203 0.234 1 97.94 107 MET B N 1
ATOM 2033 C CA . MET B 1 107 ? 3.873 -13.242 -0.836 1 97.94 107 MET B CA 1
ATOM 2034 C C . MET B 1 107 ? 4.57 -11.992 -0.298 1 97.94 107 MET B C 1
ATOM 2036 O O . MET B 1 107 ? 4.152 -11.43 0.712 1 97.94 107 MET B O 1
ATOM 2040 N N . LEU B 1 108 ? 5.629 -11.617 -0.945 1 98.19 108 LEU B N 1
ATOM 2041 C CA . LEU B 1 108 ? 6.34 -10.383 -0.618 1 98.19 108 LEU B CA 1
ATOM 2042 C C . LEU B 1 108 ? 6.27 -9.391 -1.773 1 98.19 108 LEU B C 1
ATOM 2044 O O . LEU B 1 108 ? 6.41 -9.781 -2.936 1 98.19 108 LEU B O 1
ATOM 2048 N N . LYS B 1 109 ? 6.031 -8.203 -1.47 1 97.94 109 LYS B N 1
ATOM 2049 C CA . LYS B 1 109 ? 6.266 -7.082 -2.373 1 97.94 109 LYS B CA 1
ATOM 2050 C C . LYS B 1 109 ? 7.574 -6.371 -2.035 1 97.94 109 LYS B C 1
ATOM 2052 O O . LYS B 1 109 ? 7.75 -5.883 -0.916 1 97.94 109 LYS B O 1
ATOM 2057 N N . VAL B 1 110 ? 8.453 -6.293 -3.002 1 97.75 110 VAL B N 1
ATOM 2058 C CA . VAL B 1 110 ? 9.805 -5.816 -2.729 1 97.75 110 VAL B CA 1
ATOM 2059 C C . VAL B 1 110 ? 10.164 -4.688 -3.693 1 97.75 110 VAL B C 1
ATOM 2061 O O . VAL B 1 110 ? 9.906 -4.785 -4.895 1 97.75 110 VAL B O 1
ATOM 2064 N N . ALA B 1 111 ? 10.734 -3.654 -3.193 1 97.12 111 ALA B N 1
ATOM 2065 C CA . ALA B 1 111 ? 11.227 -2.539 -3.996 1 97.12 111 ALA B CA 1
ATOM 2066 C C . ALA B 1 111 ? 12.719 -2.318 -3.766 1 97.12 111 ALA B C 1
ATOM 2068 O O . ALA B 1 111 ? 13.156 -2.137 -2.627 1 97.12 111 ALA B O 1
ATOM 2069 N N . VAL B 1 112 ? 13.469 -2.357 -4.844 1 96.62 112 VAL B N 1
ATOM 2070 C CA . VAL B 1 112 ? 14.914 -2.186 -4.754 1 96.62 112 VAL B CA 1
ATOM 2071 C C . VAL B 1 112 ? 15.391 -1.227 -5.844 1 96.62 112 VAL B C 1
ATOM 2073 O O . VAL B 1 112 ? 14.625 -0.874 -6.746 1 96.62 112 VAL B O 1
ATOM 2076 N N . LYS B 1 113 ? 16.625 -0.841 -5.742 1 94.94 113 LYS B N 1
ATOM 2077 C CA . LYS B 1 113 ? 17.172 0.161 -6.656 1 94.94 113 LYS B CA 1
ATOM 2078 C C . LYS B 1 113 ? 17.516 -0.457 -8.008 1 94.94 113 LYS B C 1
ATOM 2080 O O . LYS B 1 113 ? 17.406 0.205 -9.039 1 94.94 113 LYS B O 1
ATOM 2085 N N . ASP B 1 114 ? 18 -1.733 -7.941 1 96 114 ASP B N 1
ATOM 2086 C CA . ASP B 1 114 ? 18.438 -2.363 -9.18 1 96 114 ASP B CA 1
ATOM 2087 C C . ASP B 1 114 ? 18.5 -3.883 -9.039 1 96 114 ASP B C 1
ATOM 2089 O O . ASP B 1 114 ? 18.219 -4.418 -7.965 1 96 114 ASP B O 1
ATOM 2093 N N . MET B 1 115 ? 18.844 -4.488 -10.18 1 96.94 115 MET B N 1
ATOM 2094 C CA . MET B 1 115 ? 18.844 -5.949 -10.227 1 96.94 115 MET B CA 1
ATOM 2095 C C . MET B 1 115 ? 19.938 -6.527 -9.336 1 96.94 115 MET B C 1
ATOM 2097 O O . MET B 1 115 ? 19.766 -7.602 -8.75 1 96.94 115 MET B O 1
ATOM 2101 N N . GLN B 1 116 ? 21.047 -5.855 -9.258 1 97.44 116 GLN B N 1
ATOM 2102 C CA . GLN B 1 116 ? 22.141 -6.32 -8.398 1 97.44 116 GLN B CA 1
ATOM 2103 C C . GLN B 1 116 ? 21.703 -6.375 -6.938 1 97.44 116 GLN B C 1
ATOM 2105 O O . GLN B 1 116 ? 21.938 -7.363 -6.246 1 97.44 116 GLN B O 1
ATOM 2110 N N . THR B 1 117 ? 21.094 -5.277 -6.5 1 96.31 117 THR B N 1
ATOM 2111 C CA . THR B 1 117 ? 20.578 -5.238 -5.141 1 96.31 117 THR B CA 1
ATOM 2112 C C . THR B 1 117 ? 19.547 -6.348 -4.922 1 96.31 117 THR B C 1
ATOM 2114 O O . THR B 1 117 ? 19.547 -7.008 -3.883 1 96.31 117 THR B O 1
ATOM 2117 N N . TYR B 1 118 ? 18.734 -6.594 -5.941 1 97.62 118 TYR B N 1
ATOM 2118 C CA . TYR B 1 118 ? 17.719 -7.641 -5.836 1 97.62 118 TYR B CA 1
ATOM 2119 C C . TYR B 1 118 ? 18.375 -9.008 -5.676 1 97.62 118 TYR B C 1
ATOM 2121 O O . TYR B 1 118 ? 17.969 -9.789 -4.809 1 97.62 118 TYR B O 1
ATOM 2129 N N . THR B 1 119 ? 19.266 -9.25 -6.539 1 96.94 119 THR B N 1
ATOM 2130 C CA . THR B 1 119 ? 19.953 -10.539 -6.508 1 96.94 119 THR B CA 1
ATOM 2131 C C . THR B 1 119 ? 20.594 -10.773 -5.145 1 96.94 119 THR B C 1
ATOM 2133 O O . THR B 1 119 ? 20.484 -11.867 -4.578 1 96.94 119 THR B O 1
ATOM 2136 N N . THR B 1 120 ? 21.219 -9.766 -4.602 1 96.25 120 THR B N 1
ATOM 2137 C CA . THR B 1 120 ? 21.828 -9.859 -3.281 1 96.25 120 THR B CA 1
ATOM 2138 C C . THR B 1 120 ? 20.781 -10.125 -2.211 1 96.25 120 THR B C 1
ATOM 2140 O O . THR B 1 120 ? 20.969 -10.977 -1.344 1 96.25 120 THR B O 1
ATOM 2143 N N . PHE B 1 121 ? 19.719 -9.453 -2.316 1 96.62 121 PHE B N 1
ATOM 2144 C CA . PHE B 1 121 ? 18.625 -9.609 -1.376 1 96.62 121 PHE B CA 1
ATOM 2145 C C . PHE B 1 121 ? 18.109 -11.047 -1.365 1 96.62 121 PHE B C 1
ATOM 2147 O O . PHE B 1 121 ? 18.016 -11.664 -0.305 1 96.62 121 PHE B O 1
ATOM 2154 N N . VAL B 1 122 ? 17.828 -11.625 -2.545 1 96.38 122 VAL B N 1
ATOM 2155 C CA . VAL B 1 122 ? 17.266 -12.969 -2.648 1 96.38 122 VAL B CA 1
ATOM 2156 C C . VAL B 1 122 ? 18.297 -14 -2.189 1 96.38 122 VAL B C 1
ATOM 2158 O O . VAL B 1 122 ? 17.969 -14.906 -1.426 1 96.38 122 VAL B O 1
ATOM 2161 N N . ASN B 1 123 ? 19.516 -13.789 -2.57 1 94.38 123 ASN B N 1
ATOM 2162 C CA . ASN B 1 123 ? 20.531 -14.797 -2.346 1 94.38 123 ASN B CA 1
ATOM 2163 C C . ASN B 1 123 ? 21.047 -14.766 -0.907 1 94.38 123 ASN B C 1
ATOM 2165 O O . ASN B 1 123 ? 21.375 -15.812 -0.337 1 94.38 123 ASN B O 1
ATOM 2169 N N . THR B 1 124 ? 21 -13.578 -0.277 1 93.5 124 THR B N 1
ATOM 2170 C CA . THR B 1 124 ? 21.703 -13.477 1 1 93.5 124 THR B CA 1
ATOM 2171 C C . THR B 1 124 ? 20.719 -13.258 2.141 1 93.5 124 THR B C 1
ATOM 2173 O O . THR B 1 124 ? 21.016 -13.539 3.301 1 93.5 124 THR B O 1
ATOM 2176 N N . GLN B 1 125 ? 19.641 -12.789 1.866 1 93.44 125 GLN B N 1
ATOM 2177 C CA . GLN B 1 125 ? 18.688 -12.516 2.938 1 93.44 125 GLN B CA 1
ATOM 2178 C C . GLN B 1 125 ? 17.516 -13.477 2.887 1 93.44 125 GLN B C 1
ATOM 2180 O O . GLN B 1 125 ? 17.281 -14.234 3.832 1 93.44 125 GLN B O 1
ATOM 2185 N N . LEU B 1 126 ? 16.906 -13.594 1.745 1 93.75 126 LEU B N 1
ATOM 2186 C CA . LEU B 1 126 ? 15.695 -14.398 1.65 1 93.75 126 LEU B CA 1
ATOM 2187 C C . LEU B 1 126 ? 16.016 -15.883 1.666 1 93.75 126 LEU B C 1
ATOM 2189 O O . LEU B 1 126 ? 15.477 -16.641 2.48 1 93.75 126 LEU B O 1
ATOM 2193 N N . SER B 1 127 ? 16.906 -16.297 0.827 1 90 127 SER B N 1
ATOM 2194 C CA . SER B 1 127 ? 17.234 -17.703 0.692 1 90 127 SER B CA 1
ATOM 2195 C C . SER B 1 127 ? 17.922 -18.234 1.944 1 90 127 SER B C 1
ATOM 2197 O O . SER B 1 127 ? 18 -19.453 2.152 1 90 127 SER B O 1
ATOM 2199 N N . ASP B 1 128 ? 18.391 -17.328 2.805 1 89.06 128 ASP B N 1
ATOM 2200 C CA . ASP B 1 128 ? 19.125 -17.734 4.004 1 89.06 128 ASP B CA 1
ATOM 2201 C C . ASP B 1 128 ? 18.156 -18.031 5.152 1 89.06 128 ASP B C 1
ATOM 2203 O O . ASP B 1 128 ? 18.562 -18.562 6.191 1 89.06 128 ASP B O 1
ATOM 2207 N N . ILE B 1 129 ? 16.984 -17.719 4.945 1 91.38 129 ILE B N 1
ATOM 2208 C CA . ILE B 1 129 ? 15.992 -18.047 5.973 1 91.38 129 ILE B CA 1
ATOM 2209 C C . ILE B 1 129 ? 15.719 -19.547 5.961 1 91.38 129 ILE B C 1
ATOM 2211 O O . ILE B 1 129 ? 15.242 -20.094 4.957 1 91.38 129 ILE B O 1
ATOM 2215 N N . PRO B 1 130 ? 15.961 -20.188 7.059 1 88.5 130 PRO B N 1
ATOM 2216 C CA . PRO B 1 130 ? 15.727 -21.625 7.098 1 88.5 130 PRO B CA 1
ATOM 2217 C C . PRO B 1 130 ? 14.266 -22 6.82 1 88.5 130 PRO B C 1
ATOM 2219 O O . PRO B 1 130 ? 13.352 -21.344 7.328 1 88.5 130 PRO B O 1
ATOM 2222 N N . GLY B 1 131 ? 14.164 -22.984 5.934 1 88.88 131 GLY B N 1
ATOM 2223 C CA . GLY B 1 131 ? 12.82 -23.5 5.676 1 88.88 131 GLY B CA 1
ATOM 2224 C C . GLY B 1 131 ? 12.258 -23.031 4.344 1 88.88 131 GLY B C 1
ATOM 2225 O O . GLY B 1 131 ? 11.297 -23.625 3.842 1 88.88 131 GLY B O 1
ATOM 2226 N N . ILE B 1 132 ? 12.844 -21.969 3.857 1 91 132 ILE B N 1
ATOM 2227 C CA . ILE B 1 132 ? 12.383 -21.547 2.541 1 91 132 ILE B CA 1
ATOM 2228 C C . ILE B 1 132 ? 12.773 -22.578 1.494 1 91 132 ILE B C 1
ATOM 2230 O O . ILE B 1 132 ? 13.953 -22.922 1.357 1 91 132 ILE B O 1
ATOM 2234 N N . GLN B 1 133 ? 11.82 -23.016 0.909 1 90.69 133 GLN B N 1
ATOM 2235 C CA . GLN B 1 133 ? 12.016 -24.109 -0.046 1 90.69 133 GLN B CA 1
ATOM 2236 C C . GLN B 1 133 ? 12.078 -23.578 -1.477 1 90.69 133 GLN B C 1
ATOM 2238 O O . GLN B 1 133 ? 12.914 -24.016 -2.271 1 90.69 133 GLN B O 1
ATOM 2243 N N . ASN B 1 134 ? 11.203 -22.75 -1.834 1 92.88 134 ASN B N 1
ATOM 2244 C CA . ASN B 1 134 ? 11.109 -22.234 -3.191 1 92.88 134 ASN B CA 1
ATOM 2245 C C . ASN B 1 134 ? 10.805 -20.734 -3.193 1 92.88 134 ASN B C 1
ATOM 2247 O O . ASN B 1 134 ? 10.016 -20.25 -2.375 1 92.88 134 ASN B O 1
ATOM 2251 N N . VAL B 1 135 ? 11.453 -20.094 -4.102 1 94.5 135 VAL B N 1
ATOM 2252 C CA . VAL B 1 135 ? 11.25 -18.656 -4.309 1 94.5 135 VAL B CA 1
ATOM 2253 C C . VAL B 1 135 ? 10.953 -18.391 -5.785 1 94.5 135 VAL B C 1
ATOM 2255 O O . VAL B 1 135 ? 11.75 -18.734 -6.656 1 94.5 135 VAL B O 1
ATOM 2258 N N . LYS B 1 136 ? 9.828 -17.828 -6.047 1 95.31 136 LYS B N 1
ATOM 2259 C CA . LYS B 1 136 ? 9.469 -17.438 -7.406 1 95.31 136 LYS B CA 1
ATOM 2260 C C . LYS B 1 136 ? 9.219 -15.93 -7.492 1 95.31 136 LYS B C 1
ATOM 2262 O O . LYS B 1 136 ? 8.391 -15.391 -6.754 1 95.31 136 LYS B O 1
ATOM 2267 N N . THR B 1 137 ? 9.945 -15.352 -8.453 1 96.81 137 THR B N 1
ATOM 2268 C CA . THR B 1 137 ? 9.867 -13.898 -8.547 1 96.81 137 THR B CA 1
ATOM 2269 C C . THR B 1 137 ? 9.188 -13.477 -9.852 1 96.81 137 THR B C 1
ATOM 2271 O O . THR B 1 137 ? 9.477 -14.023 -10.914 1 96.81 137 THR B O 1
ATOM 2274 N N . SER B 1 138 ? 8.242 -12.555 -9.789 1 97.88 138 SER B N 1
ATOM 2275 C CA . SER B 1 138 ? 7.715 -11.805 -10.922 1 97.88 138 SER B CA 1
ATOM 227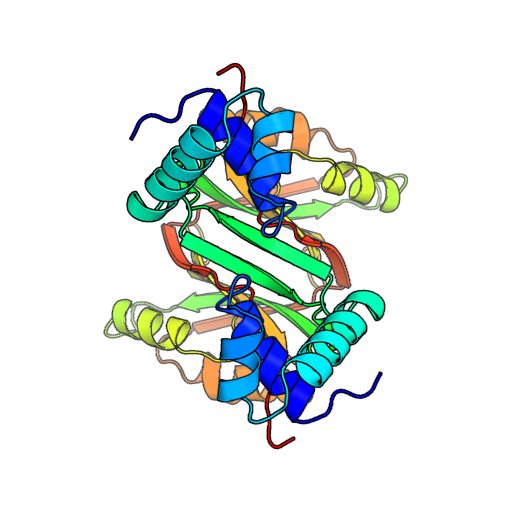6 C C . SER B 1 138 ? 8 -10.312 -10.781 1 97.88 138 SER B C 1
ATOM 2278 O O . SER B 1 138 ? 7.676 -9.7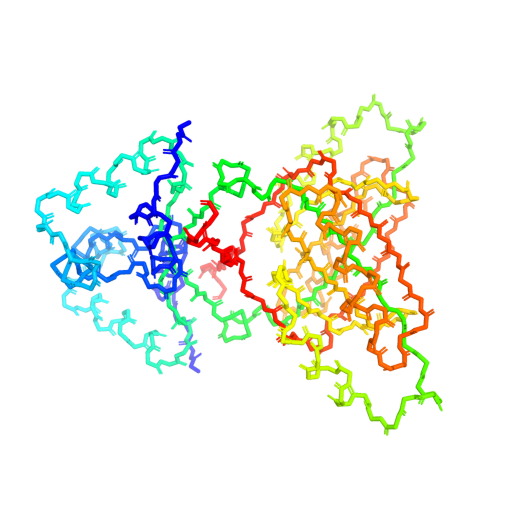11 -9.758 1 97.88 138 SER B O 1
ATOM 2280 N N . PHE B 1 139 ? 8.625 -9.805 -11.797 1 98.12 139 PHE B N 1
ATOM 2281 C CA . PHE B 1 139 ? 8.867 -8.367 -11.75 1 98.12 139 PHE B CA 1
ATOM 2282 C C . PHE B 1 139 ? 7.676 -7.594 -12.305 1 98.12 139 PHE B C 1
ATOM 2284 O O . PHE B 1 139 ? 6.988 -8.07 -13.211 1 98.12 139 PHE B O 1
ATOM 2291 N N . VAL B 1 140 ? 7.465 -6.461 -11.773 1 98.12 140 VAL B N 1
ATOM 2292 C CA . VAL B 1 140 ? 6.336 -5.637 -12.188 1 98.12 140 VAL B CA 1
ATOM 2293 C C . VAL B 1 140 ? 6.695 -4.871 -13.461 1 98.12 140 VAL B C 1
ATOM 2295 O O . VAL B 1 140 ? 7.621 -4.062 -13.461 1 98.12 140 VAL B O 1
ATOM 2298 N N . LEU B 1 141 ? 5.961 -5.168 -14.453 1 96.94 141 LEU B N 1
ATOM 2299 C CA . LEU B 1 141 ? 6.129 -4.465 -15.719 1 96.94 141 LEU B CA 1
ATOM 2300 C C . LEU B 1 141 ? 5.438 -3.107 -15.688 1 96.94 141 LEU B C 1
ATOM 2302 O O . LEU B 1 141 ? 5.969 -2.119 -16.188 1 96.94 141 LEU B O 1
ATOM 2306 N N . GLU B 1 142 ? 4.305 -3.104 -15.102 1 96.81 142 GLU B N 1
ATOM 2307 C CA . GLU B 1 142 ? 3.494 -1.892 -15.031 1 96.81 142 GLU B CA 1
ATOM 2308 C C . GLU B 1 142 ? 2.633 -1.878 -13.766 1 96.81 142 GLU B C 1
ATOM 2310 O O . GLU B 1 142 ? 2.045 -2.896 -13.398 1 96.81 142 GLU B O 1
ATOM 2315 N N . THR B 1 143 ? 2.688 -0.789 -13.133 1 96.88 143 THR B N 1
ATOM 2316 C CA . THR B 1 143 ? 1.753 -0.557 -12.039 1 96.88 143 THR B CA 1
ATOM 2317 C C . THR B 1 143 ? 0.46 0.071 -12.547 1 96.88 143 THR B C 1
ATOM 2319 O O . THR B 1 143 ? 0.445 1.239 -12.945 1 96.88 143 THR B O 1
ATOM 2322 N N . LEU B 1 144 ? -0.625 -0.693 -12.523 1 96.81 144 LEU B N 1
ATOM 2323 C CA . LEU B 1 144 ? -1.899 -0.184 -13.023 1 96.81 144 LEU B CA 1
ATOM 2324 C C . LEU B 1 144 ? -2.637 0.585 -11.93 1 96.81 144 LEU B C 1
ATOM 2326 O O . LEU B 1 144 ? -3.324 1.568 -12.219 1 96.81 144 LEU B O 1
ATOM 2330 N N . LYS B 1 145 ? -2.516 0.099 -10.805 1 95.31 145 LYS B N 1
ATOM 2331 C CA . LYS B 1 145 ? -3.145 0.699 -9.625 1 95.31 145 LYS B CA 1
ATOM 2332 C C . LYS B 1 145 ? -2.326 0.427 -8.367 1 95.31 145 LYS B C 1
ATOM 2334 O O . LYS B 1 145 ? -1.834 -0.685 -8.172 1 95.31 145 LYS B O 1
ATOM 2339 N N . SER B 1 146 ? -2.092 1.414 -7.633 1 92.31 146 SER B N 1
ATOM 2340 C CA . SER B 1 146 ? -1.388 1.249 -6.363 1 92.31 146 SER B CA 1
ATOM 2341 C C . SER B 1 146 ? -1.904 2.227 -5.312 1 92.31 146 SER B C 1
ATOM 2343 O O . SER B 1 146 ? -1.133 3.004 -4.75 1 92.31 146 SER B O 1
ATOM 2345 N N . ASN B 1 147 ? -3.211 2.262 -5.164 1 83.5 147 ASN B N 1
ATOM 2346 C CA . ASN B 1 147 ? -3.885 3.049 -4.133 1 83.5 147 ASN B CA 1
ATOM 2347 C C . ASN B 1 147 ? -4.375 2.172 -2.988 1 83.5 147 ASN B C 1
ATOM 2349 O O . ASN B 1 147 ? -5.113 1.21 -3.209 1 83.5 147 ASN B O 1
ATOM 2353 N N . ASN B 1 148 ? -3.846 2.248 -1.846 1 87.69 148 ASN B N 1
ATOM 2354 C CA . ASN B 1 148 ? -4.195 1.401 -0.71 1 87.69 148 ASN B CA 1
ATOM 2355 C C . ASN B 1 148 ? -5.395 1.957 0.053 1 87.69 148 ASN B C 1
ATOM 2357 O O . ASN B 1 148 ? -5.727 1.47 1.136 1 87.69 148 ASN B O 1
ATOM 2361 N N . ALA B 1 149 ? -6.02 2.945 -0.558 1 93.25 149 ALA B N 1
ATOM 2362 C CA . ALA B 1 149 ? -7.188 3.527 0.1 1 93.25 149 ALA B CA 1
ATOM 2363 C C . ALA B 1 149 ? -8.398 2.613 -0.029 1 93.25 149 ALA B C 1
ATOM 2365 O O . ALA B 1 149 ? -8.617 2.002 -1.079 1 93.25 149 ALA B O 1
ATOM 2366 N N . ILE B 1 150 ? -9.141 2.533 1.021 1 94.38 150 ILE B N 1
ATOM 2367 C CA . ILE B 1 150 ? -10.398 1.788 1.042 1 94.38 150 ILE B CA 1
ATOM 2368 C C . ILE B 1 150 ? -11.57 2.748 0.859 1 94.38 150 ILE B C 1
ATOM 2370 O O . ILE B 1 150 ? -11.75 3.672 1.654 1 94.38 150 ILE B O 1
ATOM 2374 N N . THR B 1 151 ? -12.312 2.543 -0.174 1 93.62 151 THR B N 1
ATOM 2375 C CA . THR B 1 151 ? -13.516 3.352 -0.348 1 93.62 151 THR B CA 1
ATOM 2376 C C . THR B 1 151 ? -14.648 2.82 0.52 1 93.62 151 THR B C 1
ATOM 2378 O O . THR B 1 151 ? -15.117 1.697 0.321 1 93.62 151 THR B O 1
ATOM 2381 N N . LEU B 1 152 ? -15.086 3.635 1.416 1 94.75 152 LEU B N 1
ATOM 2382 C CA . LEU B 1 152 ? -16.156 3.225 2.316 1 94.75 152 LEU B CA 1
ATOM 2383 C C . LEU B 1 152 ? -17.516 3.613 1.752 1 94.75 152 LEU B C 1
ATOM 2385 O O . LEU B 1 152 ? -17.75 4.773 1.403 1 94.75 152 LEU B O 1
ATOM 2389 N N . ALA B 1 153 ? -18.375 2.623 1.657 1 91.5 153 ALA B N 1
ATOM 2390 C CA . ALA B 1 153 ? -19.75 2.902 1.232 1 91.5 153 ALA B CA 1
ATOM 2391 C C . ALA B 1 153 ? -20.469 3.773 2.256 1 91.5 153 ALA B C 1
ATOM 2393 O O . ALA B 1 153 ? -20.438 3.494 3.455 1 91.5 153 ALA B O 1
ATOM 2394 N N . ILE B 1 154 ? -21.125 4.797 1.793 1 89.44 154 ILE B N 1
ATOM 2395 C CA . ILE B 1 154 ? -21.766 5.75 2.689 1 89.44 154 ILE B CA 1
ATOM 2396 C C . ILE B 1 154 ? -23.172 5.273 3.018 1 89.44 154 ILE B C 1
ATOM 2398 O O . ILE B 1 154 ? -23.641 5.402 4.156 1 89.44 154 ILE B O 1
ATOM 2402 N N . ASP B 1 155 ? -24 4.785 2.076 1 75.75 155 ASP B N 1
ATOM 2403 C CA . ASP B 1 155 ? -25.422 4.453 2.26 1 75.75 155 ASP B CA 1
ATOM 2404 C C . ASP B 1 155 ? -25.578 3.1 2.951 1 75.75 155 ASP B C 1
ATOM 2406 O O . ASP B 1 155 ? -26.688 2.695 3.283 1 75.75 155 ASP B O 1
ATOM 2410 N N . GLU B 1 156 ? -24.562 2.373 3.312 1 57.28 156 GLU B N 1
ATOM 2411 C CA . GLU B 1 156 ? -24.844 1.101 3.971 1 57.28 156 GLU B CA 1
ATOM 2412 C C . GLU B 1 156 ? -24.984 1.279 5.48 1 57.28 156 GLU B C 1
ATOM 2414 O O . GLU B 1 156 ? -24.406 2.195 6.062 1 57.28 156 GLU B O 1
#

Solvent-accessible surface area (backbone atoms only — not comparable to full-atom values): 16693 Å² total; per-residue (Å²): 130,87,77,51,55,66,53,31,52,49,51,43,49,25,39,70,38,44,73,60,50,60,60,58,53,12,58,75,73,68,52,52,46,71,59,41,51,51,51,53,49,49,35,39,75,71,46,36,35,71,44,33,20,39,39,66,37,44,56,70,72,47,31,57,44,36,34,42,34,41,33,29,66,36,65,90,66,28,96,41,71,64,57,44,50,55,52,61,57,66,42,75,54,51,24,30,30,32,32,38,44,78,94,45,38,34,42,34,36,34,42,31,62,40,68,67,58,43,51,48,43,46,64,63,54,54,63,62,38,73,27,58,67,44,80,46,78,25,42,54,75,39,79,66,36,82,46,86,61,70,84,56,74,54,91,112,126,87,76,50,53,66,53,32,52,50,50,45,48,26,38,68,38,44,73,61,51,61,61,58,53,12,58,75,74,69,52,51,47,72,59,40,53,50,50,53,50,49,36,40,75,71,47,36,36,71,44,34,21,39,39,65,37,45,57,71,72,47,31,57,44,36,34,43,33,40,32,31,64,36,64,90,65,27,94,41,73,64,58,44,50,55,53,63,57,67,41,76,56,50,25,29,29,33,32,38,43,79,95,44,38,33,41,35,34,33,43,32,63,41,68,68,58,42,52,48,43,46,64,64,54,54,62,60,38,71,24,57,66,44,80,45,78,26,42,54,74,38,81,66,34,81,46,85,60,70,84,56,74,56,91,112

Secondary structure (DSSP, 8-state):
----HHHHHHHHHHHH-TT--HHHHHHHHTS-HHHHHHHHHHHHHTTSEEEEEEEE-TGGGT--EEEEEEEEE-TTT-S-HHHHHHHHHH-TTEEEEEEESSS--EEEEEEESSHHHHHHIIIIIITTSTTEEEEEEEEEEEEEEE--PPPPPS--/----HHHHHHHHHHHH-TT--HHHHHHHHTS-HHHHHHHHHHHHHTTSEEEEEEEE-TTTTT--EEEEEEEEE-TTT-S-HHHHHHHHHH-TTEEEEEEESSS--EEEEEEESSHHHHHHIIIIIITTSTTEEEEEEEEEEEEEEE--PPPPPS--